Protein AF-A0A3N5P400-F1 (afdb_monomer)

Nearest PDB structures (foldseek):
  4ihe-assembly1_A  TM=7.966E-01  e=4.569E-21  Streptantibioticus cattleyicolor
  3tm1-assembly1_A  TM=7.866E-01  e=1.131E-20  Streptantibioticus cattleyicolor
  3s3u-assembly1_A  TM=7.980E-01  e=1.529E-20  Streptantibioticus cattleyicolor
  4ihd-assembly1_A  TM=7.906E-01  e=1.131E-20  Streptantibioticus cattleyicolor
  4ihe-assembly2_B  TM=7.891E-01  e=4.818E-20  Streptantibioticus cattleyicolor

Mean predicted aligned error: 4.26 Å

Radius of gyration: 18.67 Å; Cα contacts (8 Å, |Δi|>4): 682; chains: 1; bounding box: 43×40×59 Å

Secondary structure (DSSP, 8-state):
-----GGGSTT-EEEEEE-SSSS-EEEEEEEEEEEE------SSS--EES-GGGSTTSS--EEEEEEEESSGGGGGGHHHHHHHHHHHTT-SEE-SS-EE----EEE---TTSSS-TT----HHHHHHHHHT-BSSPPP-BSSGGGTT-EE--SS-TT-PEE-EEEEEEEEEEETTEEEEEEEEEEEE-SS-EE-TTT--EEE-PBPTTSSSB--HHHHHHHS------TT--EEEEEEEESS-----

Solvent-accessible surface area (backbone atoms only — not comparable to full-atom values): 12922 Å² total; per-residue (Å²): 131,81,66,59,26,38,33,75,22,82,70,31,22,48,13,54,27,58,48,88,87,32,42,26,7,26,30,26,39,35,23,77,90,50,37,69,44,58,80,86,88,83,66,96,55,76,42,70,41,69,59,72,50,28,40,63,91,37,88,58,57,54,35,38,38,41,37,39,18,11,35,26,74,62,15,57,39,20,40,58,15,36,32,51,50,31,43,78,69,73,32,48,49,80,54,99,86,49,58,48,47,51,52,30,36,41,38,29,52,20,53,85,37,68,64,64,67,86,68,56,32,36,28,68,41,24,26,49,4,49,72,58,38,41,65,58,80,74,89,62,34,67,42,9,28,3,27,24,20,31,16,2,56,61,50,52,73,54,49,58,30,83,38,15,22,46,57,34,45,50,76,43,87,48,86,98,48,69,44,30,44,13,28,39,36,29,36,20,33,48,53,56,44,62,40,85,90,76,68,42,78,77,47,27,12,22,20,68,85,56,84,50,70,55,44,45,75,55,41,66,76,76,44,86,73,64,88,64,74,83,66,55,51,32,70,50,69,53,77,48,55,71,65,91,67,68,50,106

Foldseek 3Di:
DQAAFQLVFDQWWKFWFADPQFLWAKMKIFNQVWDFDADDDDAPFWQKDLRVCLPLVHDDGTAGMEMETELGNQQVQLQLLLQVLCQVVQGAPDDPPGHGHRYIYTYAYLLVGDPPSVDTHHSVRSNNRNVRIDHTRDDKARTHRQRSAWAAQFDAQPHTHRFMKDKHKDWDDDPVDIKMKIKIKRFNAHAFDADPVPRDGPGYHAHNVRPGHPHSVVCVVPHDGPDDDGNNGDMDMDMDIPDDDGSD

pLDDT: mean 93.6, std 9.25, range [37.44, 98.94]

Structure (mmCIF, N/CA/C/O backbone):
data_AF-A0A3N5P400-F1
#
_entry.id   AF-A0A3N5P400-F1
#
loop_
_atom_site.group_PDB
_atom_site.id
_atom_site.type_symbol
_atom_site.label_atom_id
_atom_site.label_alt_id
_atom_site.label_comp_id
_atom_site.label_asym_id
_atom_site.label_entity_id
_atom_site.label_seq_id
_atom_site.pdbx_PDB_ins_code
_atom_site.Cartn_x
_atom_site.Cartn_y
_atom_site.Cartn_z
_atom_site.occupancy
_atom_site.B_iso_or_equiv
_atom_site.auth_seq_id
_atom_site.auth_comp_id
_atom_site.auth_asym_id
_atom_site.auth_atom_id
_atom_site.pdbx_PDB_model_num
ATOM 1 N N . MET A 1 1 ? 8.464 21.376 1.400 1.00 37.44 1 MET A N 1
ATOM 2 C CA . MET A 1 1 ? 7.020 21.311 1.102 1.00 37.44 1 MET A CA 1
ATOM 3 C C . MET A 1 1 ? 6.536 19.960 1.583 1.00 37.44 1 MET A C 1
ATOM 5 O O . MET A 1 1 ? 7.006 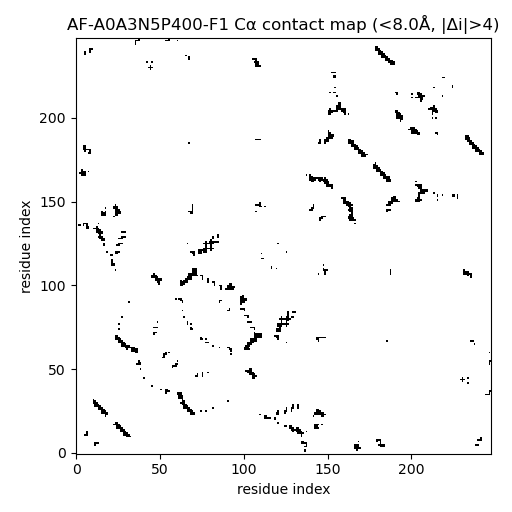18.960 1.064 1.00 37.44 1 MET A O 1
ATOM 9 N N . THR A 1 2 ? 5.716 19.910 2.627 1.00 49.38 2 THR A N 1
ATOM 10 C CA . THR A 1 2 ? 5.066 18.663 3.044 1.00 49.38 2 THR A CA 1
ATOM 11 C C . THR A 1 2 ? 3.950 18.391 2.039 1.00 49.38 2 THR A C 1
ATOM 13 O O . THR A 1 2 ? 2.971 19.134 2.009 1.00 49.38 2 THR A O 1
ATOM 16 N N . GLY A 1 3 ? 4.166 17.437 1.132 1.00 79.44 3 GLY A N 1
ATOM 17 C CA . GLY A 1 3 ? 3.198 17.085 0.093 1.00 79.44 3 GLY A CA 1
ATOM 18 C C . GLY A 1 3 ? 1.911 16.515 0.691 1.00 79.44 3 GLY A C 1
ATOM 19 O O . GLY A 1 3 ? 1.949 15.878 1.746 1.00 79.44 3 GLY A O 1
ATOM 20 N N . ALA A 1 4 ? 0.784 16.765 0.020 1.00 92.81 4 ALA A N 1
ATOM 21 C CA . ALA A 1 4 ? -0.499 16.131 0.319 1.00 92.81 4 ALA A CA 1
ATOM 22 C C . ALA A 1 4 ? -0.327 14.604 0.333 1.00 92.81 4 ALA A C 1
ATOM 24 O O . ALA A 1 4 ? 0.304 14.066 -0.572 1.00 92.81 4 ALA A O 1
ATOM 25 N N . ASN A 1 5 ? -0.837 13.910 1.350 1.00 97.69 5 ASN A N 1
ATOM 26 C CA . ASN A 1 5 ? -0.610 12.475 1.550 1.00 97.69 5 ASN A CA 1
ATOM 27 C C . ASN A 1 5 ? -1.745 11.814 2.350 1.00 97.69 5 ASN A C 1
ATOM 29 O O . ASN A 1 5 ? -2.601 12.482 2.924 1.00 97.69 5 ASN A O 1
ATOM 33 N N . ILE A 1 6 ? -1.747 10.481 2.424 1.00 98.62 6 ILE A N 1
ATOM 34 C CA . ILE A 1 6 ? -2.839 9.727 3.056 1.00 98.62 6 ILE A CA 1
ATOM 35 C C . ILE A 1 6 ? -3.083 10.077 4.537 1.00 98.62 6 ILE A C 1
ATOM 37 O O . ILE A 1 6 ? -4.219 9.966 4.995 1.00 98.62 6 ILE A O 1
ATOM 41 N N . THR A 1 7 ? -2.068 10.539 5.278 1.00 98.62 7 THR A N 1
ATOM 42 C CA . THR A 1 7 ? -2.224 10.903 6.701 1.00 98.62 7 THR A CA 1
ATOM 43 C C . THR A 1 7 ? -2.922 12.248 6.914 1.00 98.62 7 THR A C 1
ATOM 45 O O . THR A 1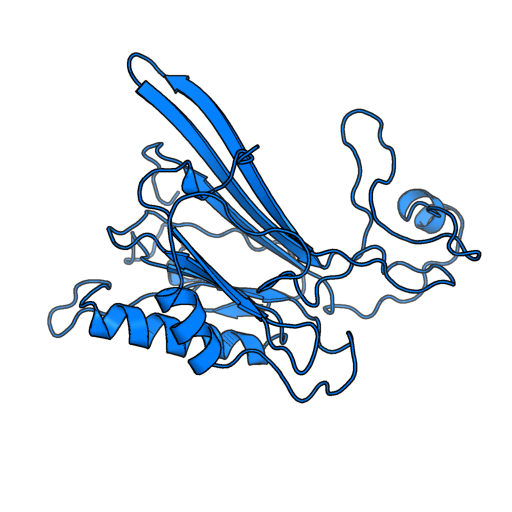 7 ? -3.267 12.581 8.046 1.00 98.62 7 THR A O 1
ATOM 48 N N . ASP A 1 8 ? -3.211 12.996 5.841 1.00 97.94 8 ASP A N 1
ATOM 49 C CA . ASP A 1 8 ? -4.109 14.156 5.906 1.00 97.94 8 ASP A CA 1
ATOM 50 C C . ASP A 1 8 ? -5.534 13.734 6.319 1.00 97.94 8 ASP A C 1
ATOM 52 O O . ASP A 1 8 ? -6.314 14.542 6.830 1.00 97.94 8 ASP A O 1
ATOM 56 N N . VAL A 1 9 ? -5.884 12.455 6.131 1.00 98.31 9 VAL A N 1
ATOM 57 C CA . VAL A 1 9 ? -7.075 11.850 6.731 1.00 98.31 9 VAL A CA 1
ATOM 58 C C . VAL A 1 9 ? -6.805 11.615 8.218 1.00 98.31 9 VAL A C 1
ATOM 60 O O . VAL A 1 9 ? -6.062 10.712 8.602 1.00 98.31 9 VAL A O 1
ATOM 63 N N . ALA A 1 10 ? -7.431 12.432 9.066 1.00 96.75 10 ALA A N 1
ATOM 64 C CA . ALA A 1 10 ? -7.260 12.363 10.514 1.00 96.75 10 ALA A CA 1
ATOM 65 C C . ALA A 1 10 ? -7.496 10.944 11.066 1.00 96.75 10 ALA A C 1
ATOM 67 O O . ALA A 1 10 ? -8.499 10.303 10.755 1.00 96.75 10 ALA A O 1
ATOM 68 N N . GLY A 1 11 ? -6.578 10.482 11.917 1.00 97.12 11 GLY A N 1
ATOM 69 C CA . GLY A 1 11 ? -6.606 9.139 12.505 1.00 97.12 11 GLY A CA 1
ATOM 70 C C . GLY A 1 11 ? -5.852 8.075 11.702 1.00 97.12 11 GLY A C 1
ATOM 71 O O . GLY A 1 11 ? -5.669 6.977 12.222 1.00 97.12 11 GLY A O 1
ATOM 72 N N . ILE A 1 12 ? -5.375 8.397 10.492 1.00 98.69 12 ILE A N 1
ATOM 73 C CA . ILE A 1 12 ? -4.491 7.525 9.714 1.00 98.69 12 ILE A CA 1
ATOM 74 C C . ILE A 1 12 ? -3.026 7.827 10.032 1.00 98.69 12 ILE A C 1
ATOM 76 O O . ILE A 1 12 ? -2.578 8.972 9.949 1.00 98.69 12 ILE A O 1
ATOM 80 N N . THR A 1 13 ? -2.258 6.785 10.339 1.00 98.88 13 THR A N 1
ATOM 81 C CA . THR A 1 13 ? -0.796 6.857 10.455 1.00 98.88 13 THR A CA 1
ATOM 82 C C . THR A 1 13 ? -0.134 5.838 9.538 1.00 98.88 13 THR A C 1
ATOM 84 O O . THR A 1 13 ? -0.719 4.807 9.205 1.00 98.88 13 THR A O 1
ATOM 87 N N . VAL A 1 14 ? 1.086 6.135 9.089 1.00 98.94 14 VAL A N 1
ATOM 88 C CA . VAL A 1 14 ? 1.836 5.271 8.168 1.00 98.94 14 VAL A CA 1
ATOM 89 C C . VAL A 1 14 ? 3.234 5.032 8.708 1.00 98.94 14 VAL A C 1
ATOM 91 O O . VAL A 1 14 ? 3.893 5.963 9.175 1.00 98.94 14 VAL A O 1
ATOM 94 N N . GLY A 1 15 ? 3.687 3.783 8.638 1.00 98.88 15 GLY A N 1
ATOM 95 C CA . GLY A 1 15 ? 5.052 3.389 8.962 1.00 98.88 15 GLY A CA 1
ATOM 96 C C . GLY A 1 15 ? 5.621 2.411 7.941 1.00 98.88 15 GLY A C 1
ATOM 97 O O . GLY A 1 15 ? 4.889 1.665 7.284 1.00 98.88 15 GLY A O 1
ATOM 98 N N . HIS A 1 16 ? 6.943 2.424 7.797 1.00 98.81 16 HIS A N 1
ATOM 99 C CA . HIS A 1 16 ? 7.673 1.590 6.848 1.00 98.81 16 HIS A CA 1
ATOM 100 C C . HIS A 1 16 ? 8.729 0.766 7.575 1.00 98.81 16 HIS A C 1
ATOM 102 O O . HIS A 1 16 ? 9.354 1.238 8.521 1.00 98.81 16 HIS A O 1
ATOM 108 N N . GLN A 1 17 ? 8.977 -0.437 7.070 1.00 98.75 17 GLN A N 1
ATOM 109 C CA . GLN A 1 17 ? 10.218 -1.159 7.309 1.00 98.75 17 GLN A CA 1
ATOM 110 C C . GLN A 1 17 ? 10.809 -1.535 5.953 1.00 98.75 17 GLN A C 1
ATOM 112 O O . GLN A 1 17 ? 10.252 -2.373 5.244 1.00 98.75 17 GLN A O 1
ATOM 117 N N . THR A 1 18 ? 11.940 -0.925 5.611 1.00 98.62 18 THR A N 1
ATOM 118 C CA . THR A 1 18 ? 12.750 -1.266 4.433 1.00 98.62 18 THR A CA 1
ATOM 119 C C . THR A 1 18 ? 13.906 -2.154 4.881 1.00 98.62 18 THR A C 1
ATOM 121 O O . THR A 1 18 ? 14.553 -1.846 5.883 1.00 98.62 18 THR A O 1
ATOM 124 N N . LEU A 1 19 ? 14.165 -3.253 4.174 1.00 97.69 19 LEU A N 1
ATOM 125 C CA . LEU A 1 19 ? 15.338 -4.087 4.440 1.00 97.69 19 LEU A CA 1
ATOM 126 C C . LEU A 1 19 ? 16.565 -3.487 3.746 1.00 97.69 19 LEU A C 1
ATOM 128 O O . LEU A 1 19 ? 16.479 -3.019 2.614 1.00 97.69 19 LEU A O 1
ATOM 132 N N . ALA A 1 20 ? 17.699 -3.459 4.443 1.00 94.00 20 ALA A N 1
ATOM 133 C CA . ALA A 1 20 ? 18.935 -2.876 3.919 1.00 94.00 20 ALA A CA 1
ATOM 134 C C . ALA A 1 20 ? 19.709 -3.881 3.052 1.00 94.00 20 ALA A C 1
ATOM 136 O O . ALA A 1 20 ? 20.503 -3.501 2.197 1.00 94.00 20 ALA A O 1
ATOM 137 N N . GLU A 1 21 ? 19.466 -5.168 3.283 1.00 93.94 21 GLU A N 1
ATOM 138 C CA . GLU A 1 21 ? 20.149 -6.293 2.661 1.00 93.94 21 GLU A CA 1
ATOM 139 C C . GLU A 1 21 ? 19.702 -6.518 1.215 1.00 93.94 21 GLU A C 1
ATOM 141 O O . GLU A 1 21 ? 20.479 -7.031 0.411 1.00 93.94 21 GLU A O 1
ATOM 146 N N . ARG A 1 22 ? 18.467 -6.124 0.874 1.00 94.38 22 ARG A N 1
ATOM 147 C CA . ARG A 1 22 ? 17.983 -6.070 -0.507 1.00 94.38 22 ARG A CA 1
ATOM 148 C C . ARG A 1 22 ? 16.812 -5.093 -0.670 1.00 94.38 22 ARG A C 1
ATOM 150 O O . ARG A 1 22 ? 16.120 -4.828 0.311 1.00 94.38 22 ARG A O 1
ATOM 157 N N . PRO A 1 23 ? 16.504 -4.634 -1.899 1.00 96.00 23 PRO A N 1
ATOM 158 C CA . PRO A 1 23 ? 15.363 -3.760 -2.169 1.00 96.00 23 PRO A CA 1
ATOM 159 C C . PRO A 1 23 ? 14.020 -4.479 -1.958 1.00 96.00 23 PRO A C 1
ATOM 161 O O . PRO A 1 23 ? 13.422 -5.014 -2.884 1.00 96.00 23 PRO A O 1
ATOM 164 N N . THR A 1 24 ? 13.541 -4.512 -0.717 1.00 98.50 24 THR A N 1
ATOM 165 C CA . THR A 1 24 ? 12.225 -5.025 -0.321 1.00 98.50 24 THR A CA 1
ATOM 166 C C . THR A 1 24 ? 11.816 -4.411 1.023 1.00 98.50 24 THR A C 1
ATOM 168 O O . THR A 1 24 ? 12.628 -3.789 1.714 1.00 98.50 24 THR A O 1
ATOM 171 N N . GLY A 1 25 ? 10.556 -4.561 1.413 1.00 98.69 25 GLY A N 1
ATOM 172 C CA . GLY A 1 25 ? 10.058 -3.995 2.659 1.00 98.69 25 GLY A CA 1
ATOM 173 C C . GLY A 1 25 ? 8.548 -4.097 2.798 1.00 98.69 25 GLY A C 1
ATOM 174 O O . GLY A 1 25 ? 7.858 -4.641 1.937 1.00 98.69 25 GLY A O 1
ATOM 175 N N . CYS A 1 26 ? 8.030 -3.545 3.889 1.00 98.94 26 CYS A N 1
ATOM 176 C CA . CYS A 1 26 ? 6.600 -3.457 4.143 1.00 98.94 26 CYS A CA 1
ATOM 177 C C . CYS A 1 26 ? 6.199 -2.059 4.613 1.00 98.94 26 CYS A C 1
ATOM 179 O O . CYS A 1 26 ? 6.997 -1.310 5.179 1.00 98.94 26 CYS A O 1
ATOM 181 N N . THR A 1 27 ? 4.949 -1.714 4.342 1.00 98.94 27 THR A N 1
ATOM 182 C CA . THR A 1 27 ? 4.296 -0.473 4.741 1.00 98.94 27 THR A CA 1
ATOM 183 C C . THR A 1 27 ? 3.044 -0.835 5.520 1.00 98.94 27 THR A C 1
ATOM 185 O O . THR A 1 27 ? 2.226 -1.614 5.035 1.00 98.94 27 THR A O 1
ATOM 188 N N . VAL A 1 28 ? 2.884 -0.265 6.710 1.00 98.94 28 VAL A N 1
ATOM 189 C CA . VAL A 1 28 ? 1.713 -0.456 7.568 1.00 98.94 28 VAL A CA 1
ATOM 190 C C . VAL A 1 28 ? 0.963 0.863 7.663 1.00 98.94 28 VAL A C 1
ATOM 192 O O . VAL A 1 28 ? 1.558 1.902 7.944 1.00 98.94 28 VAL A O 1
ATOM 195 N N . ILE A 1 29 ? -0.340 0.804 7.413 1.00 98.88 29 ILE A N 1
ATOM 196 C CA . ILE A 1 29 ? -1.283 1.906 7.543 1.00 98.88 29 ILE A CA 1
ATOM 197 C C . ILE A 1 29 ? -2.165 1.577 8.744 1.00 98.88 29 ILE A C 1
ATOM 199 O O . ILE A 1 29 ? -2.866 0.566 8.714 1.00 98.88 29 ILE A O 1
ATOM 203 N N . LEU A 1 30 ? -2.124 2.390 9.799 1.00 98.88 30 LEU A N 1
ATOM 204 C CA . LEU A 1 30 ? -2.928 2.184 11.004 1.00 98.88 30 LEU A CA 1
ATOM 205 C C . LEU A 1 30 ? -4.113 3.146 11.052 1.00 98.88 30 LEU A C 1
ATOM 207 O O . LEU A 1 30 ? -3.999 4.319 10.703 1.00 98.88 30 LEU A O 1
ATOM 211 N N . ALA A 1 31 ? -5.222 2.628 11.566 1.00 98.06 31 ALA A N 1
ATOM 212 C CA . ALA A 1 31 ? -6.389 3.367 12.017 1.00 98.06 31 ALA A CA 1
ATOM 213 C C . ALA A 1 31 ? -6.742 2.838 13.414 1.00 98.06 31 ALA A C 1
ATOM 215 O O . ALA A 1 31 ? -7.636 2.010 13.569 1.00 98.06 31 ALA A O 1
ATOM 216 N N . GLU A 1 32 ? -5.991 3.250 14.440 1.00 96.00 32 GLU A N 1
ATOM 217 C CA . GLU A 1 32 ? -6.074 2.659 15.789 1.00 96.00 32 GLU A CA 1
ATOM 218 C C . GLU A 1 32 ? -7.475 2.752 16.416 1.00 96.00 32 GLU A C 1
ATOM 220 O O . GLU A 1 32 ? -7.868 1.873 17.180 1.00 96.00 32 GLU A O 1
ATOM 225 N N . ALA A 1 33 ? -8.247 3.782 16.053 1.00 95.94 33 ALA A N 1
ATOM 226 C CA . ALA A 1 33 ? -9.636 3.962 16.477 1.00 95.94 33 ALA A CA 1
ATOM 227 C C . ALA A 1 33 ? -10.653 3.095 15.700 1.00 95.94 33 ALA A C 1
ATOM 229 O O . ALA A 1 33 ? -11.846 3.161 15.988 1.00 95.94 33 ALA A O 1
ATOM 230 N N . GLY A 1 34 ? -10.191 2.303 14.729 1.00 96.69 34 GLY A N 1
ATOM 231 C CA . GLY A 1 34 ? -11.014 1.527 13.808 1.00 96.69 34 GLY A CA 1
ATOM 232 C C . GLY A 1 34 ? -11.474 2.344 12.598 1.00 96.69 34 GLY A C 1
ATOM 233 O O . GLY A 1 34 ? -11.858 3.509 12.709 1.00 96.69 34 GLY A O 1
ATOM 234 N N . ALA A 1 35 ? -11.448 1.723 11.420 1.00 97.56 35 ALA A N 1
ATOM 235 C CA . ALA A 1 35 ? -11.995 2.283 10.188 1.00 97.56 35 ALA A CA 1
ATOM 236 C C . ALA A 1 35 ? -12.847 1.243 9.462 1.00 97.56 35 ALA A C 1
ATOM 238 O O . ALA A 1 35 ? -12.472 0.070 9.391 1.00 97.56 35 ALA A O 1
ATOM 239 N N . VAL A 1 36 ? -13.984 1.677 8.907 1.00 98.06 36 VAL A N 1
ATOM 240 C CA . VAL A 1 36 ? -14.773 0.840 7.993 1.00 98.06 36 VAL A CA 1
ATOM 241 C C . VAL A 1 36 ? -13.915 0.521 6.775 1.00 98.06 36 VAL A C 1
ATOM 243 O O . VAL A 1 36 ? -13.297 1.422 6.209 1.00 98.06 36 VAL A O 1
ATOM 246 N N . ALA A 1 37 ? -13.857 -0.753 6.391 1.00 97.12 37 ALA A N 1
ATOM 247 C CA . ALA A 1 37 ? -12.992 -1.206 5.311 1.00 97.12 37 ALA A CA 1
ATOM 248 C C . ALA A 1 37 ? -13.704 -2.184 4.376 1.00 97.12 37 ALA A C 1
ATOM 250 O O . ALA A 1 37 ? -14.395 -3.100 4.823 1.00 97.12 37 ALA A O 1
ATOM 251 N N . GLY A 1 38 ? -13.464 -1.990 3.082 1.00 96.81 38 GLY A N 1
ATOM 252 C CA . GLY A 1 38 ? -13.780 -2.915 1.998 1.00 96.81 38 GLY A CA 1
ATOM 253 C C . GLY A 1 38 ? -12.518 -3.220 1.187 1.00 96.81 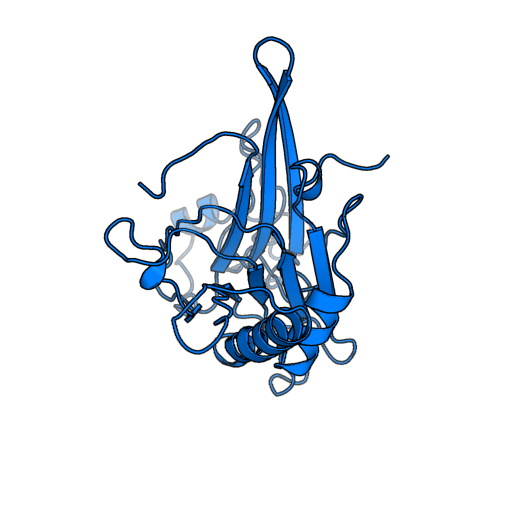38 GLY A C 1
ATOM 254 O O . GLY A 1 38 ? -11.458 -2.635 1.427 1.00 96.81 38 GLY A O 1
ATOM 255 N N . VAL A 1 39 ? -12.619 -4.132 0.223 1.00 97.75 39 VAL A N 1
ATOM 256 C CA . VAL A 1 39 ? -11.508 -4.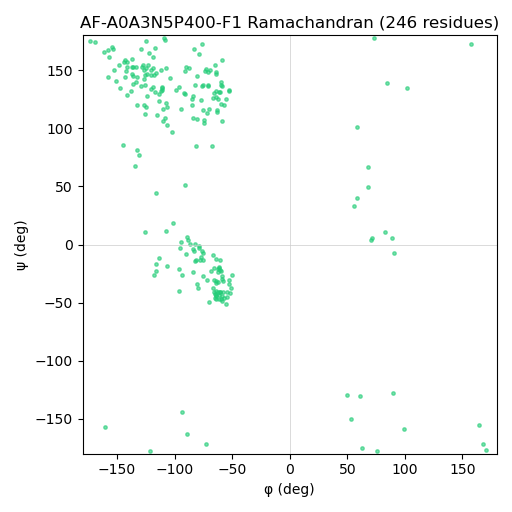481 -0.672 1.00 97.75 39 VAL A CA 1
ATOM 257 C C . VAL A 1 39 ? -12.010 -4.766 -2.079 1.00 97.75 39 VAL A C 1
ATOM 259 O O . VAL A 1 39 ? -13.075 -5.351 -2.256 1.00 97.75 39 VAL A O 1
ATOM 262 N N . ASP A 1 40 ? -11.216 -4.384 -3.077 1.00 97.44 40 ASP A N 1
ATOM 263 C CA . ASP A 1 40 ? -11.430 -4.776 -4.464 1.00 97.44 40 ASP A CA 1
ATOM 264 C C . ASP A 1 40 ? -10.158 -5.409 -5.044 1.00 97.44 40 ASP A C 1
ATOM 266 O O . ASP A 1 40 ? -9.097 -4.783 -5.091 1.00 97.44 40 ASP A O 1
ATOM 270 N N . VAL A 1 41 ? -10.260 -6.667 -5.477 1.00 97.19 41 VAL A N 1
ATOM 271 C CA . VAL A 1 41 ? -9.142 -7.451 -6.016 1.00 97.19 41 VAL A CA 1
ATOM 272 C C . VAL A 1 41 ? -9.413 -7.759 -7.484 1.00 97.19 41 VAL A C 1
ATOM 274 O O . VAL A 1 41 ? -10.312 -8.526 -7.817 1.00 97.19 41 VAL A O 1
ATOM 277 N N . ARG A 1 42 ? -8.615 -7.159 -8.375 1.00 94.81 42 ARG A N 1
ATOM 278 C CA . ARG A 1 42 ? -8.809 -7.256 -9.837 1.00 94.81 42 ARG A CA 1
ATOM 279 C C . ARG A 1 42 ? -7.684 -7.958 -10.588 1.00 94.81 42 ARG A C 1
ATOM 281 O O . ARG A 1 42 ? -7.870 -8.353 -11.735 1.00 94.81 42 ARG A O 1
ATOM 288 N N . GLY A 1 43 ? -6.513 -8.100 -9.968 1.00 87.00 43 GLY A N 1
ATOM 289 C CA . GLY A 1 43 ? -5.385 -8.811 -10.567 1.00 87.00 43 GLY A CA 1
ATOM 290 C C . GLY A 1 43 ? -5.633 -10.320 -10.636 1.00 87.00 43 GLY A C 1
ATOM 291 O O . GLY A 1 43 ? -6.269 -10.883 -9.753 1.00 87.00 43 GLY A O 1
ATOM 292 N N . ALA A 1 44 ? -5.086 -10.984 -11.658 1.00 85.06 44 ALA A N 1
ATOM 293 C CA . ALA A 1 44 ? -5.273 -12.424 -11.877 1.00 85.06 44 ALA A CA 1
ATOM 294 C C . ALA A 1 44 ? -4.457 -13.330 -10.929 1.00 85.06 44 ALA A C 1
ATOM 296 O O . ALA A 1 44 ? -4.701 -14.530 -10.872 1.00 85.06 44 ALA A O 1
ATOM 297 N N . ALA A 1 45 ? -3.481 -12.775 -10.206 1.00 86.88 45 ALA A N 1
ATOM 298 C CA . ALA A 1 45 ? -2.636 -13.501 -9.256 1.00 86.88 45 ALA A CA 1
ATOM 299 C C . ALA A 1 45 ? -2.507 -12.710 -7.943 1.00 86.88 45 ALA A C 1
ATOM 301 O O . ALA A 1 45 ? -1.445 -12.151 -7.654 1.00 86.88 45 ALA A O 1
ATOM 302 N N . PRO A 1 46 ? -3.602 -12.565 -7.180 1.00 92.06 46 PRO A N 1
ATOM 303 C CA . PRO A 1 46 ? -3.555 -11.839 -5.925 1.00 92.06 46 PRO A CA 1
ATOM 304 C C . PRO A 1 46 ? -2.788 -12.638 -4.870 1.00 92.06 46 PRO A C 1
ATOM 306 O O . PRO A 1 46 ? -2.987 -13.840 -4.714 1.00 92.06 46 PRO A O 1
ATOM 309 N N . GLY A 1 47 ? -1.935 -11.951 -4.115 1.00 95.81 47 GLY A N 1
ATOM 310 C CA . GLY A 1 47 ? -1.462 -12.428 -2.822 1.00 95.81 47 GLY A CA 1
ATOM 311 C C . GLY A 1 47 ? -2.069 -11.542 -1.749 1.00 95.81 47 GLY A C 1
ATOM 312 O O . GLY A 1 47 ? -1.693 -10.375 -1.626 1.00 95.81 47 GLY A O 1
ATOM 313 N N . THR A 1 48 ? -3.041 -12.075 -1.022 1.00 97.75 48 THR A N 1
ATOM 314 C CA . THR A 1 48 ? -3.804 -11.344 -0.011 1.00 97.75 48 THR A CA 1
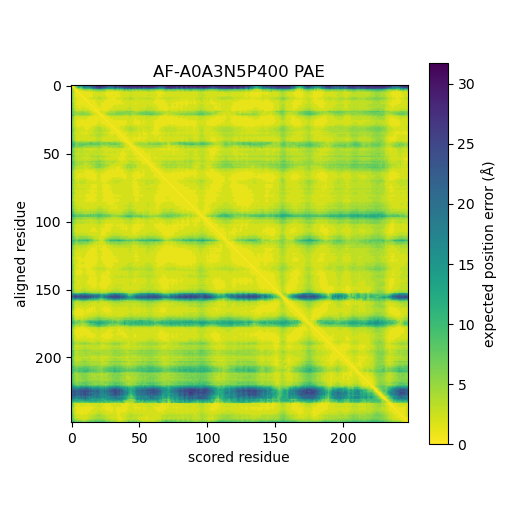ATOM 315 C C . THR A 1 48 ? -3.997 -12.194 1.236 1.00 97.75 48 THR A C 1
ATOM 317 O O . THR A 1 48 ? -3.878 -13.418 1.204 1.00 97.75 48 THR A O 1
ATOM 320 N N . ILE A 1 49 ? -4.294 -11.534 2.351 1.00 97.75 49 ILE A N 1
ATOM 321 C CA . ILE A 1 49 ? -4.703 -12.179 3.599 1.00 97.75 49 ILE A CA 1
ATOM 322 C C . ILE A 1 49 ? -5.886 -11.411 4.187 1.00 97.75 49 ILE A C 1
ATOM 324 O O . ILE A 1 49 ? -5.951 -10.190 4.055 1.00 97.75 49 ILE A O 1
ATOM 328 N N . GLU A 1 50 ? -6.815 -12.128 4.826 1.00 95.88 50 GLU A N 1
ATOM 329 C CA . GLU A 1 50 ? -7.969 -11.548 5.531 1.00 95.88 50 GLU A CA 1
ATOM 330 C C . GLU A 1 50 ? -8.861 -10.630 4.661 1.00 95.88 50 GLU A C 1
ATOM 332 O O . GLU A 1 50 ? -9.455 -9.675 5.154 1.00 95.88 50 GLU A O 1
ATOM 337 N N . THR A 1 51 ? -8.992 -10.917 3.361 1.00 97.19 51 THR A N 1
ATOM 338 C CA . THR A 1 51 ? -9.867 -10.149 2.456 1.00 97.19 51 THR A CA 1
ATOM 339 C C . THR A 1 51 ? -11.333 -10.549 2.547 1.00 97.19 51 THR A C 1
ATOM 341 O O . THR A 1 51 ? -12.198 -9.691 2.432 1.00 97.19 51 THR A O 1
ATOM 344 N N . ASP A 1 52 ? -11.638 -11.821 2.798 1.00 96.81 52 ASP A N 1
ATOM 345 C CA . ASP A 1 52 ? -13.009 -12.346 2.812 1.00 96.81 52 ASP A CA 1
ATOM 346 C C . ASP A 1 52 ? -13.868 -11.659 3.872 1.00 96.81 52 ASP A C 1
ATOM 348 O O . ASP A 1 52 ? -15.005 -11.271 3.619 1.00 96.81 52 ASP A O 1
ATOM 352 N N . LEU A 1 53 ? -13.308 -11.409 5.058 1.00 95.31 53 LEU A N 1
ATOM 353 C CA . LEU A 1 53 ? -14.016 -10.691 6.117 1.00 95.31 53 LEU A CA 1
ATOM 354 C C . LEU A 1 53 ? -14.344 -9.244 5.751 1.00 95.31 53 LEU A C 1
ATOM 356 O O . LEU A 1 53 ? -15.127 -8.646 6.478 1.00 95.31 53 LEU A O 1
ATOM 360 N N . LEU A 1 54 ? -13.770 -8.682 4.678 1.00 96.44 54 LEU A N 1
ATOM 361 C CA . LEU A 1 54 ? -14.074 -7.345 4.158 1.00 96.44 54 LEU A CA 1
ATOM 362 C C . LEU A 1 54 ? -15.258 -7.347 3.179 1.00 96.44 54 LEU A C 1
ATOM 364 O O . LEU A 1 54 ? -15.655 -6.280 2.721 1.00 96.44 54 LEU A O 1
ATOM 368 N N . ASP A 1 55 ? -15.877 -8.500 2.919 1.00 96.69 55 ASP A N 1
ATOM 369 C CA . ASP A 1 55 ? -17.165 -8.561 2.230 1.00 96.69 55 ASP A CA 1
ATOM 370 C C . ASP A 1 55 ? -18.264 -7.882 3.080 1.00 96.69 55 ASP A C 1
ATOM 372 O O . ASP A 1 55 ? -18.361 -8.170 4.284 1.00 96.69 55 ASP A O 1
ATOM 376 N N . PRO A 1 56 ? -19.096 -6.986 2.512 1.00 95.56 56 PRO A N 1
ATOM 377 C CA . PRO A 1 56 ? -20.185 -6.316 3.222 1.00 95.56 56 PRO A CA 1
ATOM 378 C C . PRO A 1 56 ? -21.128 -7.230 4.015 1.00 95.56 56 PRO A C 1
ATOM 380 O O . PRO A 1 56 ? -21.687 -6.771 5.011 1.00 95.56 56 PRO A O 1
ATOM 383 N N . VAL A 1 57 ? -21.286 -8.506 3.635 1.00 96.44 57 VAL A N 1
ATOM 384 C CA . VAL A 1 57 ? -22.162 -9.450 4.358 1.00 96.44 57 VAL A CA 1
ATOM 385 C C . VAL A 1 57 ? -21.546 -9.999 5.648 1.00 96.44 57 VAL A C 1
ATOM 387 O O . VAL A 1 57 ? -22.248 -10.593 6.467 1.00 96.44 57 VAL A O 1
ATOM 390 N N . ASN A 1 58 ? -20.239 -9.809 5.850 1.00 95.88 58 ASN A N 1
ATOM 391 C CA . ASN A 1 58 ? -19.500 -10.400 6.961 1.00 95.88 58 ASN A CA 1
ATOM 392 C C . ASN A 1 58 ? -19.466 -9.517 8.218 1.00 95.88 58 ASN A C 1
ATOM 394 O O . ASN A 1 58 ? -19.515 -8.288 8.167 1.00 95.88 58 ASN A O 1
ATOM 398 N N . LEU A 1 59 ? -19.329 -10.180 9.374 1.00 93.00 59 LEU A N 1
ATOM 399 C CA . LEU A 1 59 ? -19.478 -9.595 10.714 1.00 93.00 59 LEU A CA 1
ATOM 400 C C . LEU A 1 59 ? -18.527 -8.425 11.003 1.00 93.00 59 LEU A C 1
ATOM 402 O O . LEU A 1 59 ? -18.927 -7.448 11.635 1.00 93.00 59 LEU A O 1
ATOM 406 N N . VAL A 1 60 ? -17.263 -8.528 10.586 1.00 92.81 60 VAL A N 1
ATOM 407 C CA . VAL A 1 60 ? -16.246 -7.515 10.892 1.00 92.81 60 VAL A CA 1
ATOM 408 C C . VAL A 1 60 ? -16.532 -6.255 10.079 1.00 92.81 60 VAL A C 1
ATOM 410 O O . VAL A 1 60 ? -16.425 -6.263 8.857 1.00 92.81 60 VAL A O 1
ATOM 413 N N . GLN A 1 61 ? -16.901 -5.169 10.756 1.00 92.69 61 GLN A N 1
ATOM 414 C CA . GLN A 1 61 ? -17.208 -3.888 10.106 1.00 92.69 61 GLN A CA 1
ATOM 415 C C . GLN A 1 61 ? -16.007 -2.950 10.033 1.00 92.69 61 GLN A C 1
ATOM 417 O O . GLN A 1 61 ? -15.960 -2.097 9.153 1.00 92.69 61 GLN A O 1
ATOM 422 N N . GLN A 1 62 ? -15.054 -3.090 10.956 1.00 95.19 62 GLN A N 1
ATOM 423 C CA . GLN A 1 62 ? -13.900 -2.207 11.063 1.00 95.19 62 GLN A CA 1
ATOM 424 C C . GLN A 1 62 ? -12.609 -3.002 11.209 1.00 95.19 62 GLN A C 1
ATOM 426 O O . GLN A 1 62 ? -12.572 -4.028 11.894 1.00 95.19 62 GLN A O 1
ATOM 431 N N . VAL A 1 63 ? -11.545 -2.485 10.605 1.00 97.25 63 VAL A N 1
ATOM 432 C CA . VAL A 1 63 ? -10.172 -2.958 10.801 1.00 97.25 63 VAL A CA 1
ATOM 433 C C . VAL A 1 63 ? -9.323 -1.833 11.377 1.00 97.25 63 VAL A C 1
ATOM 435 O O . VAL A 1 63 ? -9.694 -0.662 11.311 1.00 97.25 63 VAL A O 1
ATOM 438 N N . HIS A 1 64 ? -8.187 -2.199 11.962 1.00 98.25 64 HIS A N 1
ATOM 439 C CA . HIS A 1 64 ? -7.319 -1.252 12.672 1.00 98.25 64 HIS A CA 1
ATOM 440 C C . HIS A 1 64 ? -5.975 -1.052 11.973 1.00 98.25 64 HIS A C 1
ATOM 442 O O . HIS A 1 64 ? -5.221 -0.141 12.312 1.00 98.25 64 HIS A O 1
ATOM 448 N N . ALA A 1 65 ? -5.669 -1.907 10.998 1.00 98.62 65 ALA A N 1
ATOM 449 C CA . ALA A 1 65 ? -4.488 -1.800 10.173 1.00 98.62 65 ALA A CA 1
ATOM 450 C C . ALA A 1 65 ? -4.723 -2.437 8.804 1.00 98.62 65 ALA A C 1
ATOM 452 O O . ALA A 1 65 ? -5.459 -3.415 8.687 1.00 98.62 65 ALA A O 1
ATOM 453 N N . VAL A 1 66 ? -4.029 -1.912 7.801 1.00 98.81 66 VAL A N 1
ATOM 454 C CA . VAL A 1 66 ? -3.803 -2.557 6.507 1.00 98.81 66 VAL A CA 1
ATOM 455 C C . VAL A 1 66 ? -2.301 -2.562 6.254 1.00 98.81 66 VAL A C 1
ATOM 457 O O . VAL A 1 66 ? -1.621 -1.589 6.586 1.00 98.81 66 VAL A O 1
ATOM 460 N N . PHE A 1 67 ? -1.764 -3.623 5.658 1.00 98.88 67 PHE A N 1
ATOM 461 C CA . PHE A 1 67 ? -0.367 -3.631 5.222 1.00 98.88 67 PHE A CA 1
ATOM 462 C C . PHE A 1 67 ? -0.223 -3.867 3.720 1.00 98.88 67 PHE A C 1
ATOM 464 O O . PHE A 1 67 ? -1.018 -4.559 3.083 1.00 98.88 67 PHE A O 1
ATOM 471 N N . LEU A 1 68 ? 0.845 -3.298 3.176 1.00 98.94 68 LEU A N 1
ATOM 472 C CA . LEU A 1 68 ? 1.353 -3.541 1.834 1.00 98.94 68 LEU A CA 1
ATOM 473 C C . LEU A 1 68 ? 2.764 -4.110 2.000 1.00 98.94 68 LEU A C 1
ATOM 475 O O . LEU A 1 68 ? 3.532 -3.586 2.809 1.00 98.94 68 LEU A O 1
ATOM 479 N N . SER A 1 69 ? 3.134 -5.161 1.273 1.00 98.81 69 SER A N 1
ATOM 480 C CA . SER A 1 69 ? 4.472 -5.753 1.417 1.00 98.81 69 SER A CA 1
ATOM 481 C C . SER A 1 69 ? 5.073 -6.228 0.099 1.00 98.81 69 SER A C 1
ATOM 483 O O . SER A 1 69 ? 4.367 -6.655 -0.809 1.00 98.81 69 SER A O 1
ATOM 485 N N . GLY A 1 70 ? 6.401 -6.179 0.015 1.00 98.38 70 GLY A N 1
ATOM 486 C CA . GLY A 1 70 ? 7.187 -6.992 -0.907 1.00 98.38 70 GLY A CA 1
ATOM 487 C C . GLY A 1 70 ? 7.244 -8.458 -0.470 1.00 98.38 70 GLY A C 1
ATOM 488 O O . GLY A 1 70 ? 6.574 -8.858 0.484 1.00 98.38 70 GLY A O 1
ATOM 489 N N . GLY A 1 71 ? 8.076 -9.259 -1.132 1.00 97.19 71 GLY A N 1
ATOM 490 C CA . GLY A 1 71 ? 8.348 -10.642 -0.734 1.00 97.19 71 GLY A CA 1
ATOM 491 C C . GLY A 1 71 ? 7.407 -11.694 -1.320 1.00 97.19 71 GLY A C 1
ATOM 492 O O . GLY A 1 71 ? 7.525 -12.866 -0.968 1.00 97.19 71 GLY A O 1
ATOM 493 N N . SER A 1 72 ? 6.493 -11.324 -2.224 1.00 96.81 72 SER A N 1
ATOM 494 C CA . SER A 1 72 ? 5.448 -12.232 -2.713 1.00 96.81 72 SER A CA 1
ATOM 495 C C . SER A 1 72 ? 4.656 -12.849 -1.542 1.00 96.81 72 SER A C 1
ATOM 497 O O . SER A 1 72 ? 4.521 -12.226 -0.490 1.00 96.81 72 SER A O 1
ATOM 499 N N . ALA A 1 73 ? 4.138 -14.069 -1.697 1.00 97.19 73 ALA A N 1
ATOM 500 C CA . ALA A 1 73 ? 3.371 -14.779 -0.673 1.00 97.19 73 ALA A CA 1
ATOM 501 C C . ALA A 1 73 ? 4.083 -14.876 0.693 1.00 97.19 73 ALA A C 1
ATOM 503 O O . ALA A 1 73 ? 3.408 -14.850 1.717 1.00 97.19 73 ALA A O 1
ATOM 504 N N . PHE A 1 74 ? 5.421 -14.914 0.734 1.00 98.12 74 PHE A N 1
ATOM 505 C CA . PHE A 1 74 ? 6.171 -14.911 1.996 1.00 98.12 74 PHE A CA 1
ATOM 506 C C . PHE A 1 74 ? 5.976 -13.617 2.798 1.00 98.12 74 PHE A C 1
ATOM 508 O O . PHE A 1 74 ? 5.944 -13.636 4.024 1.00 98.12 74 PHE A O 1
ATOM 515 N N . GLY A 1 75 ? 5.776 -12.490 2.109 1.00 98.38 75 GLY A N 1
ATOM 516 C CA . GLY A 1 75 ? 5.509 -11.195 2.732 1.00 98.38 75 GLY A CA 1
ATOM 517 C C . GLY A 1 75 ? 4.170 -11.114 3.469 1.00 98.38 75 GLY A C 1
ATOM 518 O O . GLY A 1 75 ? 3.935 -10.142 4.185 1.00 98.38 75 GLY A O 1
ATOM 519 N N . LEU A 1 76 ? 3.289 -12.115 3.339 1.00 98.69 76 LEU A N 1
ATOM 520 C CA . LEU A 1 76 ? 2.046 -12.177 4.116 1.00 98.69 76 LEU A CA 1
ATOM 521 C C . LEU A 1 76 ? 2.313 -12.362 5.621 1.00 98.69 76 LEU A C 1
ATOM 523 O O . LEU A 1 76 ? 1.474 -11.971 6.435 1.00 98.69 76 LEU A O 1
ATOM 527 N N . ASP A 1 77 ? 3.500 -12.848 6.004 1.00 98.44 77 ASP A N 1
ATOM 528 C CA . ASP A 1 77 ? 3.932 -12.977 7.404 1.00 98.44 77 ASP A CA 1
ATOM 529 C C . ASP A 1 77 ? 3.969 -11.638 8.153 1.00 98.44 77 ASP A C 1
ATOM 531 O O . ASP A 1 77 ? 3.844 -11.609 9.381 1.00 98.44 77 ASP A O 1
ATOM 535 N N . VAL A 1 78 ? 4.084 -10.516 7.432 1.00 98.81 78 VAL A N 1
ATOM 536 C CA . VAL A 1 78 ? 3.996 -9.154 7.983 1.00 98.81 78 VAL A CA 1
ATOM 537 C C . VAL A 1 78 ? 2.736 -8.976 8.834 1.00 98.81 78 VAL A C 1
ATOM 539 O O . VAL A 1 78 ? 2.808 -8.358 9.900 1.00 98.81 78 VAL A O 1
ATOM 542 N N . ALA A 1 79 ? 1.611 -9.583 8.433 1.00 98.75 79 ALA A N 1
ATOM 543 C CA . ALA A 1 79 ? 0.352 -9.526 9.173 1.00 98.75 79 ALA A CA 1
ATOM 544 C C . ALA A 1 79 ? 0.517 -9.981 10.630 1.00 98.75 79 ALA A C 1
ATOM 546 O O . ALA A 1 79 ? -0.011 -9.352 11.544 1.00 98.75 79 ALA A O 1
ATOM 547 N N . THR A 1 80 ? 1.298 -11.037 10.874 1.00 98.69 80 THR A N 1
ATOM 548 C CA . THR A 1 80 ? 1.538 -11.588 12.218 1.00 98.69 80 THR A CA 1
ATOM 549 C C . THR A 1 80 ? 2.194 -10.564 13.144 1.00 98.69 80 THR A C 1
ATOM 551 O O . THR A 1 80 ? 1.797 -10.426 14.301 1.00 98.69 80 THR A O 1
ATOM 554 N N . GLY A 1 81 ? 3.153 -9.793 12.630 1.00 98.81 81 GLY A N 1
ATOM 555 C CA . GLY A 1 81 ? 3.807 -8.720 13.376 1.00 98.81 81 GLY A CA 1
ATOM 556 C C . GLY A 1 81 ? 2.882 -7.578 13.750 1.00 98.81 81 GLY A C 1
ATOM 557 O O . GLY A 1 81 ? 2.875 -7.120 14.892 1.00 98.81 81 GLY A O 1
ATOM 558 N N . VAL A 1 82 ? 2.081 -7.139 12.782 1.00 98.88 82 VAL A N 1
ATOM 559 C CA . VAL A 1 82 ? 1.104 -6.064 12.982 1.00 98.88 82 VAL A CA 1
ATOM 560 C C . VAL A 1 82 ? 0.020 -6.504 13.968 1.00 98.88 82 VAL A C 1
ATOM 562 O O . VAL A 1 82 ? -0.329 -5.746 14.870 1.00 98.88 82 VAL A O 1
ATOM 565 N N . ARG A 1 83 ? -0.461 -7.753 13.876 1.00 98.69 83 ARG A N 1
ATOM 566 C CA . ARG A 1 83 ? -1.389 -8.328 14.864 1.00 98.69 83 ARG A CA 1
ATOM 567 C C . ARG A 1 83 ? -0.774 -8.321 16.263 1.00 98.69 83 ARG A C 1
ATOM 569 O O . ARG A 1 83 ? -1.450 -7.911 17.201 1.00 98.69 83 ARG A O 1
ATOM 576 N N . ARG A 1 84 ? 0.501 -8.709 16.412 1.00 98.69 84 ARG A N 1
ATOM 577 C CA . ARG A 1 84 ? 1.210 -8.650 17.706 1.00 98.69 84 ARG A CA 1
ATOM 578 C C . ARG A 1 84 ? 1.248 -7.222 18.260 1.00 98.69 84 ARG A C 1
ATOM 580 O O . ARG A 1 84 ? 0.861 -7.018 19.405 1.00 98.69 84 ARG A O 1
ATOM 587 N N . TYR A 1 85 ? 1.626 -6.244 17.436 1.00 98.81 85 TYR A N 1
ATOM 588 C CA . TYR A 1 85 ? 1.637 -4.829 17.820 1.00 98.81 85 TYR A CA 1
ATOM 589 C C . TYR A 1 85 ? 0.263 -4.355 18.323 1.00 98.81 85 TYR A C 1
ATOM 591 O O . TYR A 1 85 ? 0.147 -3.809 19.419 1.00 98.81 85 TYR A O 1
ATOM 599 N N . LEU A 1 86 ? -0.799 -4.612 17.553 1.00 98.62 86 LEU A N 1
ATOM 600 C CA . LEU A 1 86 ? -2.162 -4.211 17.911 1.00 98.62 86 LEU A CA 1
ATOM 601 C C . LEU A 1 86 ? -2.660 -4.919 19.177 1.00 98.62 86 LEU A C 1
ATOM 603 O O . LEU A 1 86 ? -3.282 -4.290 20.032 1.00 98.62 86 LEU A O 1
ATOM 607 N N . TYR A 1 87 ? -2.351 -6.209 19.329 1.00 98.00 87 TYR A N 1
ATOM 608 C CA . TYR A 1 87 ? -2.712 -6.982 20.514 1.00 98.00 87 TYR A CA 1
ATOM 609 C C . TYR A 1 87 ? -2.100 -6.386 21.790 1.00 98.00 87 TYR A C 1
ATOM 611 O O . TYR A 1 87 ? -2.814 -6.173 22.770 1.00 98.00 87 TYR A O 1
ATOM 619 N N . GLU A 1 88 ? -0.810 -6.040 21.768 1.00 98.00 88 GLU A N 1
ATOM 620 C CA . GLU A 1 88 ? -0.118 -5.398 22.898 1.00 98.00 88 GLU A CA 1
ATOM 621 C C . GLU A 1 88 ? -0.712 -4.023 23.242 1.00 98.00 88 GLU A C 1
ATOM 623 O O . GLU A 1 88 ? -0.792 -3.642 24.413 1.00 98.00 88 GLU A O 1
ATOM 628 N N . LYS A 1 89 ? -1.209 -3.304 22.231 1.00 98.06 89 LYS A N 1
ATOM 629 C CA . LYS A 1 89 ? -1.943 -2.041 22.388 1.00 98.06 89 LYS A CA 1
ATOM 630 C C . LYS A 1 89 ? -3.404 -2.222 22.808 1.00 98.06 89 LYS A C 1
ATOM 632 O O . LYS A 1 89 ? -4.080 -1.228 23.058 1.00 98.06 89 LYS A O 1
ATOM 637 N N . LYS A 1 90 ? -3.886 -3.465 22.936 1.00 97.19 90 LYS A N 1
ATOM 638 C CA . LYS A 1 90 ? -5.290 -3.810 23.214 1.00 97.19 90 LYS A CA 1
ATOM 639 C C . LYS A 1 90 ? -6.242 -3.253 22.149 1.00 97.19 90 LYS A C 1
ATOM 641 O O . LYS A 1 90 ? -7.336 -2.798 22.472 1.00 97.19 90 LYS A O 1
ATOM 646 N N . ILE A 1 91 ? -5.833 -3.310 20.885 1.00 97.94 91 ILE A N 1
ATOM 647 C CA . ILE A 1 91 ? -6.603 -2.868 19.721 1.00 97.94 91 ILE A CA 1
ATOM 648 C C . ILE A 1 91 ? -7.005 -4.097 18.902 1.00 97.94 91 ILE A C 1
ATOM 650 O O . ILE A 1 91 ? -6.189 -4.979 18.642 1.00 97.94 91 ILE A O 1
ATOM 654 N N . GLY A 1 92 ? -8.270 -4.177 18.498 1.00 96.31 92 GLY A N 1
ATOM 655 C CA . GLY A 1 92 ? -8.789 -5.309 17.737 1.00 96.31 92 GLY A CA 1
ATOM 656 C C . GLY A 1 92 ? -10.300 -5.453 17.852 1.00 96.31 92 GLY A C 1
ATOM 657 O O . GLY A 1 92 ? -10.947 -4.770 18.645 1.00 96.31 92 GLY A O 1
ATOM 658 N N . PHE A 1 93 ? -10.850 -6.374 17.067 1.00 94.12 93 PHE A N 1
ATOM 659 C CA . PHE A 1 93 ? -12.258 -6.743 17.102 1.00 94.12 93 PHE A CA 1
ATOM 660 C C . PHE A 1 93 ? -12.625 -7.325 18.473 1.00 94.12 93 PHE A C 1
ATOM 662 O O . PHE A 1 93 ? -11.992 -8.272 18.945 1.00 94.12 93 PHE A O 1
ATOM 669 N N . GLU A 1 94 ? -13.633 -6.753 19.128 1.00 93.06 94 GLU A N 1
ATOM 670 C CA . GLU A 1 94 ? -14.066 -7.186 20.456 1.00 93.06 94 GLU A CA 1
ATOM 671 C C . GLU A 1 94 ? -14.848 -8.502 20.376 1.00 93.06 94 GLU A C 1
ATOM 673 O O . GLU A 1 94 ? -15.934 -8.575 19.805 1.00 93.06 94 GLU A O 1
ATOM 678 N N . THR A 1 95 ? -14.301 -9.554 20.987 1.00 91.69 95 THR A N 1
ATOM 679 C CA . THR A 1 95 ? -15.011 -10.819 21.214 1.00 91.69 95 THR A CA 1
ATOM 680 C C . THR A 1 95 ? -15.346 -10.976 22.696 1.00 91.69 95 THR A C 1
ATOM 682 O O . THR A 1 95 ? -14.908 -10.193 23.537 1.00 91.69 95 THR A O 1
ATOM 685 N N . ARG A 1 96 ? -16.075 -12.042 23.049 1.00 92.06 96 ARG A N 1
ATOM 686 C CA . ARG A 1 96 ? -16.389 -12.360 24.454 1.00 92.06 96 ARG A CA 1
ATOM 687 C C . ARG A 1 96 ? -15.157 -12.649 25.319 1.00 92.06 96 ARG A C 1
ATOM 689 O O . ARG A 1 96 ? -15.254 -12.536 26.533 1.00 92.06 96 ARG A O 1
ATOM 696 N N . VAL A 1 97 ? -14.042 -13.069 24.717 1.00 93.75 97 VAL A N 1
ATOM 697 C CA . VAL A 1 97 ? -12.871 -13.590 25.449 1.00 93.75 97 VAL A CA 1
ATOM 698 C C . VAL A 1 97 ? -11.610 -12.752 25.259 1.00 93.75 97 VAL A C 1
ATOM 700 O O . VAL A 1 97 ? -10.745 -12.753 26.129 1.00 93.75 97 VAL A O 1
ATOM 703 N N . ALA A 1 98 ? -11.490 -12.040 24.137 1.00 92.50 98 ALA A N 1
ATOM 704 C CA . ALA A 1 98 ? -10.318 -11.234 23.811 1.00 92.50 98 ALA A CA 1
ATOM 705 C C . ALA A 1 98 ? -10.618 -10.194 22.721 1.00 92.50 98 ALA A C 1
ATOM 707 O O . ALA A 1 98 ? -11.601 -10.302 21.984 1.00 92.50 98 ALA A O 1
ATOM 708 N N . ARG A 1 99 ? -9.718 -9.219 22.569 1.00 94.31 99 ARG A N 1
ATOM 709 C CA . ARG A 1 99 ? -9.644 -8.391 21.360 1.00 94.31 99 ARG A CA 1
ATOM 710 C C 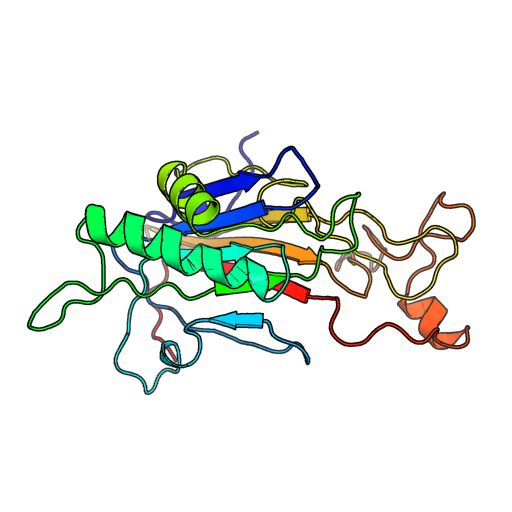. ARG A 1 99 ? -8.806 -9.120 20.317 1.00 94.31 99 ARG A C 1
ATOM 712 O O . ARG A 1 99 ? -7.673 -9.494 20.606 1.00 94.31 99 ARG A O 1
ATOM 719 N N . VAL A 1 100 ? -9.367 -9.324 19.130 1.00 95.44 100 VAL A N 1
ATOM 720 C CA . VAL A 1 100 ? -8.734 -10.054 18.026 1.00 95.44 100 VAL A CA 1
ATOM 721 C C . VAL A 1 100 ? -8.333 -9.056 16.939 1.00 95.44 100 VAL A C 1
ATOM 723 O O . VAL A 1 100 ? -9.209 -8.496 16.278 1.00 95.44 100 VAL A O 1
ATOM 726 N N . PRO A 1 101 ? -7.034 -8.773 16.747 1.00 96.19 101 PRO A N 1
ATOM 727 C CA . PRO A 1 101 ? -6.590 -7.896 15.673 1.00 96.19 101 PRO A CA 1
ATOM 728 C C . PRO A 1 101 ? -6.851 -8.527 14.304 1.00 96.19 101 PRO A C 1
ATOM 730 O O . PRO A 1 101 ? -6.397 -9.636 14.029 1.00 96.19 101 PRO A O 1
ATOM 733 N N . ILE A 1 102 ? -7.551 -7.782 13.456 1.00 95.00 102 ILE A N 1
ATOM 734 C CA . ILE A 1 102 ? -7.849 -8.130 12.069 1.00 95.00 102 ILE A CA 1
ATOM 735 C C . ILE A 1 102 ? -6.984 -7.245 11.180 1.00 95.00 102 ILE A C 1
ATOM 737 O O . ILE A 1 102 ? -7.081 -6.015 11.268 1.00 95.00 102 ILE A O 1
ATOM 741 N N . VAL A 1 103 ? -6.108 -7.864 10.387 1.00 98.31 103 VAL A N 1
ATOM 742 C CA . VAL A 1 103 ? -5.076 -7.151 9.622 1.00 98.31 103 VAL A CA 1
ATOM 743 C C . VAL A 1 103 ? -5.061 -7.656 8.178 1.00 98.31 103 VAL A C 1
ATOM 745 O O . VAL A 1 103 ? -4.238 -8.507 7.822 1.00 98.31 103 VAL A O 1
ATOM 748 N N . PRO A 1 104 ? -5.973 -7.148 7.332 1.00 98.44 104 PRO A N 1
ATOM 749 C CA . PRO A 1 104 ? -5.922 -7.404 5.905 1.00 98.44 104 PRO A CA 1
ATOM 750 C C . PRO A 1 104 ? -4.672 -6.792 5.272 1.00 98.44 104 PRO A C 1
ATOM 752 O O . PRO A 1 104 ? -4.111 -5.797 5.741 1.00 98.44 104 PRO A O 1
ATOM 755 N N . GLY A 1 105 ? -4.251 -7.368 4.156 1.00 98.50 105 GLY A N 1
ATOM 756 C CA . GLY A 1 105 ? -3.168 -6.797 3.373 1.00 98.50 105 GLY A CA 1
ATOM 757 C C . GLY A 1 105 ? -2.936 -7.515 2.065 1.00 98.50 105 GLY A C 1
ATOM 758 O O . GLY A 1 105 ? -3.574 -8.525 1.755 1.00 98.50 105 GLY A O 1
ATOM 759 N N . ALA A 1 106 ? -2.017 -6.955 1.292 1.00 98.62 106 ALA A N 1
ATOM 760 C CA . ALA A 1 106 ? -1.679 -7.441 -0.031 1.00 98.62 106 ALA A CA 1
ATOM 761 C C . ALA A 1 106 ? -0.175 -7.350 -0.284 1.00 98.62 106 ALA A C 1
ATOM 763 O O . ALA A 1 106 ? 0.534 -6.549 0.337 1.00 98.62 106 ALA A O 1
ATOM 764 N N . ILE A 1 107 ? 0.303 -8.170 -1.218 1.00 98.56 107 ILE A N 1
ATOM 765 C CA . ILE A 1 107 ? 1.723 -8.262 -1.546 1.00 98.56 107 ILE A CA 1
ATOM 766 C C . ILE A 1 107 ? 2.023 -7.985 -3.016 1.00 98.56 107 ILE A C 1
ATOM 768 O O . ILE A 1 107 ? 1.188 -8.171 -3.904 1.00 98.56 107 ILE A O 1
ATOM 772 N N . ILE A 1 108 ? 3.252 -7.543 -3.268 1.00 98.06 108 ILE A N 1
ATOM 773 C CA . ILE A 1 108 ? 3.852 -7.493 -4.598 1.00 98.06 108 ILE A CA 1
ATOM 774 C C . ILE A 1 108 ? 4.920 -8.580 -4.734 1.00 98.06 108 ILE A C 1
ATOM 776 O O . ILE A 1 108 ? 5.579 -8.968 -3.767 1.00 98.06 108 ILE A O 1
ATOM 780 N N . PHE A 1 109 ? 5.136 -9.037 -5.964 1.00 96.19 109 PHE A N 1
ATOM 781 C CA . PHE A 1 109 ? 6.299 -9.848 -6.301 1.00 96.19 109 PHE A CA 1
ATOM 782 C C . PHE A 1 109 ? 7.503 -8.942 -6.600 1.00 96.19 109 PHE A C 1
ATOM 784 O O . PHE A 1 109 ? 7.535 -8.278 -7.638 1.00 96.19 109 PHE A O 1
ATOM 791 N N . ASP A 1 110 ? 8.491 -8.927 -5.705 1.00 96.31 110 ASP A N 1
ATOM 792 C CA . ASP A 1 110 ? 9.758 -8.195 -5.863 1.00 96.31 110 ASP A CA 1
ATOM 793 C C . ASP A 1 110 ? 11.005 -9.083 -5.688 1.00 96.31 110 ASP A C 1
ATOM 795 O O . ASP A 1 110 ? 12.124 -8.582 -5.627 1.00 96.31 110 ASP A O 1
ATOM 799 N N . LEU A 1 111 ? 10.829 -10.412 -5.646 1.00 94.50 111 LEU A N 1
ATOM 800 C CA . LEU A 1 111 ? 11.914 -11.376 -5.403 1.00 94.50 111 LEU A CA 1
ATOM 801 C C . LEU A 1 111 ? 13.021 -11.338 -6.472 1.00 94.50 111 LEU A C 1
ATOM 803 O O . LEU A 1 111 ? 14.118 -11.822 -6.225 1.00 94.50 111 LEU A O 1
ATOM 807 N N . GLY A 1 112 ? 12.723 -10.795 -7.657 1.00 91.06 112 GLY A N 1
ATOM 808 C CA . GLY A 1 112 ? 13.676 -10.634 -8.759 1.00 91.06 112 GLY A CA 1
ATOM 809 C C . GLY A 1 112 ? 14.455 -9.315 -8.745 1.00 91.06 112 GLY A C 1
ATOM 810 O O . GLY A 1 112 ? 15.125 -9.017 -9.730 1.00 91.06 112 GLY A O 1
ATOM 811 N N . VAL A 1 113 ? 14.326 -8.493 -7.697 1.00 92.50 113 VAL A N 1
ATOM 812 C CA . VAL A 1 113 ? 15.024 -7.206 -7.584 1.00 92.50 113 VAL A CA 1
ATOM 813 C C . VAL A 1 113 ? 16.140 -7.294 -6.548 1.00 92.50 113 VAL A C 1
ATOM 815 O O . VAL A 1 113 ? 15.895 -7.546 -5.370 1.00 92.50 113 VAL A O 1
ATOM 818 N N . GLY A 1 114 ? 17.364 -7.005 -6.996 1.00 90.25 114 GLY A N 1
ATOM 819 C CA . GLY A 1 114 ? 18.574 -7.179 -6.197 1.00 90.25 114 GLY A CA 1
ATOM 820 C C . GLY A 1 114 ? 18.998 -8.644 -6.085 1.00 90.25 114 GLY A C 1
ATOM 821 O O . GLY A 1 114 ? 18.384 -9.540 -6.659 1.00 90.25 114 GLY A O 1
ATOM 822 N N . GLU A 1 115 ? 20.069 -8.872 -5.335 1.00 89.00 115 GLU A N 1
ATOM 823 C CA . GLU A 1 115 ? 20.540 -10.214 -4.991 1.00 89.00 115 GLU A CA 1
ATOM 824 C C . GLU A 1 115 ? 19.761 -10.753 -3.773 1.00 89.00 115 GLU A C 1
ATOM 826 O O . GLU A 1 115 ? 19.081 -9.993 -3.082 1.00 89.00 115 GLU A O 1
ATOM 831 N N . ARG A 1 116 ? 19.886 -12.052 -3.459 1.00 93.12 116 ARG A N 1
ATOM 832 C CA . ARG A 1 116 ? 19.289 -12.696 -2.261 1.00 93.12 116 ARG A CA 1
ATOM 833 C C . ARG A 1 116 ? 17.747 -12.793 -2.270 1.00 93.12 116 ARG A C 1
ATOM 835 O O . ARG A 1 116 ? 17.070 -12.205 -1.416 1.00 93.12 116 ARG A O 1
ATOM 842 N N . PRO A 1 117 ? 17.149 -13.596 -3.179 1.00 94.00 117 PRO A N 1
ATOM 843 C CA . PRO A 1 117 ? 15.700 -13.839 -3.209 1.00 94.00 117 PRO A CA 1
ATOM 844 C C . PRO A 1 117 ? 15.160 -14.493 -1.917 1.00 94.00 117 PRO A C 1
ATOM 846 O O . PRO A 1 117 ? 13.954 -14.450 -1.674 1.00 94.00 117 PRO A O 1
ATOM 849 N N . ASP A 1 118 ? 16.048 -15.015 -1.063 1.00 95.62 118 ASP A N 1
ATOM 850 C CA . ASP A 1 118 ? 15.792 -15.606 0.255 1.00 95.62 118 ASP A CA 1
ATOM 851 C C . ASP A 1 118 ? 15.490 -14.599 1.387 1.00 95.62 118 ASP A C 1
ATOM 853 O O . ASP A 1 118 ? 15.128 -15.011 2.485 1.00 95.62 118 ASP A O 1
ATOM 857 N N . ILE A 1 119 ? 15.621 -13.287 1.149 1.00 97.00 119 ILE A N 1
ATOM 858 C CA . ILE A 1 119 ? 15.373 -12.242 2.164 1.00 97.00 119 ILE A CA 1
ATOM 859 C C . ILE A 1 119 ? 14.063 -11.497 1.886 1.00 97.00 119 ILE A C 1
ATOM 861 O O . ILE A 1 119 ? 14.024 -10.603 1.053 1.00 97.00 119 ILE A O 1
ATOM 865 N N . TRP A 1 120 ? 12.988 -11.787 2.610 1.00 97.75 120 TRP A N 1
ATOM 866 C CA . TRP A 1 120 ? 11.694 -11.101 2.456 1.00 97.75 120 TRP A CA 1
ATOM 867 C C . TRP A 1 120 ? 11.221 -10.453 3.768 1.00 97.75 120 TRP A C 1
ATOM 869 O O . TRP A 1 120 ? 11.742 -10.775 4.839 1.00 97.75 120 TRP A O 1
ATOM 879 N N . PRO A 1 121 ? 10.228 -9.543 3.723 1.00 98.50 121 PRO A N 1
ATOM 880 C CA . PRO A 1 121 ? 9.629 -8.980 4.929 1.00 98.50 121 PRO A CA 1
ATOM 881 C C . PRO A 1 121 ? 8.993 -10.063 5.807 1.00 98.50 121 PRO A C 1
ATOM 883 O O . PRO A 1 121 ? 8.221 -10.891 5.333 1.00 98.50 121 PRO A O 1
ATOM 886 N N . THR A 1 122 ? 9.311 -10.042 7.098 1.00 98.69 122 THR A N 1
ATOM 887 C CA . THR A 1 122 ? 8.848 -11.023 8.091 1.00 98.69 122 THR A CA 1
ATOM 888 C C . THR A 1 122 ? 7.826 -10.418 9.054 1.00 98.69 122 THR A C 1
ATOM 890 O O . THR A 1 122 ? 7.570 -9.210 9.042 1.00 98.69 122 THR A O 1
ATOM 893 N N . ALA A 1 123 ? 7.303 -11.231 9.976 1.00 98.81 123 ALA A N 1
ATOM 894 C CA . ALA A 1 123 ? 6.505 -10.741 11.099 1.00 98.81 123 ALA A CA 1
ATOM 895 C C . ALA A 1 123 ? 7.222 -9.624 11.884 1.00 98.81 123 ALA A C 1
ATOM 897 O O . ALA A 1 123 ? 6.622 -8.607 12.212 1.00 98.81 123 ALA A O 1
ATOM 898 N N . GLU A 1 124 ? 8.526 -9.740 12.135 1.00 98.81 124 GLU A N 1
ATOM 899 C CA . GLU A 1 124 ? 9.260 -8.685 12.845 1.00 98.81 124 GLU A CA 1
ATOM 900 C C . GLU A 1 124 ? 9.294 -7.370 12.050 1.00 98.81 124 GLU A C 1
ATOM 902 O O . GLU A 1 124 ? 9.201 -6.288 12.630 1.00 98.81 124 GLU A O 1
ATOM 907 N N . CYS A 1 125 ? 9.336 -7.450 10.717 1.00 98.88 125 CYS A N 1
ATOM 908 C CA . CYS A 1 125 ? 9.253 -6.266 9.866 1.00 98.88 125 CYS A CA 1
ATOM 909 C C . CYS A 1 125 ? 7.902 -5.560 10.022 1.00 98.88 125 CYS A C 1
ATOM 911 O O . CYS A 1 125 ? 7.871 -4.343 10.192 1.00 98.88 125 CYS A O 1
ATOM 913 N N . GLY A 1 126 ? 6.803 -6.322 10.037 1.00 98.88 126 GLY A N 1
ATOM 914 C CA . GLY A 1 126 ? 5.461 -5.778 10.249 1.00 98.88 126 GLY A CA 1
ATOM 915 C C . GLY A 1 126 ? 5.285 -5.116 11.612 1.00 98.88 126 GLY A C 1
ATOM 916 O O . GLY A 1 126 ? 4.713 -4.032 11.700 1.00 98.88 126 GLY A O 1
ATOM 917 N N . TYR A 1 127 ? 5.837 -5.717 12.669 1.00 98.94 127 TYR A N 1
ATOM 918 C CA . TYR A 1 127 ? 5.818 -5.122 14.006 1.00 98.94 127 TYR A CA 1
ATOM 919 C C . TYR A 1 127 ? 6.565 -3.780 14.038 1.00 98.94 127 TYR A C 1
ATOM 921 O O . TYR A 1 127 ? 6.041 -2.793 14.551 1.00 98.94 127 TYR A O 1
ATOM 929 N N . ARG A 1 128 ? 7.769 -3.718 13.451 1.00 98.94 128 ARG A N 1
ATOM 930 C CA . ARG A 1 128 ? 8.572 -2.484 13.390 1.00 98.94 128 ARG A CA 1
ATOM 931 C C . ARG A 1 128 ? 7.907 -1.398 12.555 1.00 98.94 128 ARG A C 1
ATOM 933 O O . ARG A 1 128 ? 7.868 -0.253 12.992 1.00 98.94 128 ARG A O 1
ATOM 940 N N . ALA A 1 129 ? 7.341 -1.756 11.403 1.00 98.94 129 ALA A N 1
ATOM 941 C CA . ALA A 1 129 ? 6.603 -0.819 10.563 1.00 98.94 129 ALA A CA 1
ATOM 942 C C . ALA A 1 129 ? 5.380 -0.246 11.299 1.00 98.94 129 ALA A C 1
ATOM 944 O O . ALA A 1 129 ? 5.172 0.962 11.268 1.00 98.94 129 ALA A O 1
ATOM 945 N N . ALA A 1 130 ? 4.617 -1.077 12.020 1.00 98.88 130 ALA A N 1
ATOM 946 C CA . ALA A 1 130 ? 3.503 -0.612 12.850 1.00 98.88 130 ALA A CA 1
ATOM 947 C C . ALA A 1 130 ? 3.979 0.296 13.999 1.00 98.88 130 ALA A C 1
ATOM 949 O O . ALA A 1 130 ? 3.406 1.355 14.234 1.00 98.88 130 ALA A O 1
ATOM 950 N N . ALA A 1 131 ? 5.068 -0.070 14.680 1.00 98.81 131 ALA A N 1
ATOM 951 C C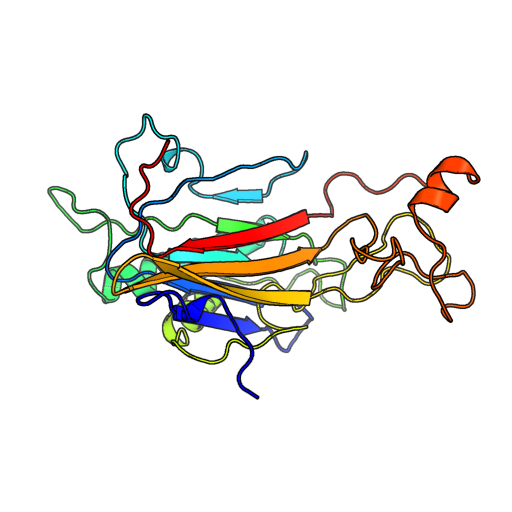A . ALA A 1 131 ? 5.631 0.727 15.768 1.00 98.81 131 ALA A CA 1
ATOM 952 C C . ALA A 1 131 ? 6.195 2.081 15.309 1.00 98.81 131 ALA A C 1
ATOM 954 O O . ALA A 1 131 ? 6.170 3.042 16.076 1.00 98.81 131 ALA A O 1
ATOM 955 N N . ALA A 1 132 ? 6.686 2.164 14.072 1.00 98.69 132 ALA A N 1
ATOM 956 C CA . ALA A 1 132 ? 7.187 3.392 13.465 1.00 98.69 132 ALA A CA 1
ATOM 957 C C . ALA A 1 132 ? 6.080 4.274 12.857 1.00 98.69 132 ALA A C 1
ATOM 959 O O . ALA A 1 132 ? 6.381 5.371 12.376 1.00 98.69 132 ALA A O 1
ATOM 960 N N . ALA A 1 133 ? 4.825 3.809 12.840 1.00 98.75 133 ALA A N 1
ATOM 961 C CA . ALA A 1 133 ? 3.741 4.510 12.172 1.00 98.75 133 ALA A CA 1
ATOM 962 C C . ALA A 1 133 ? 3.425 5.853 12.839 1.00 98.75 133 ALA A C 1
ATOM 964 O O . ALA A 1 133 ? 3.232 5.945 14.052 1.00 98.75 133 ALA A O 1
ATOM 965 N N . LYS A 1 134 ? 3.354 6.911 12.029 1.00 98.44 134 LYS A N 1
ATOM 966 C CA . LYS A 1 134 ? 3.080 8.280 12.486 1.00 98.44 134 LYS A CA 1
ATOM 967 C C . LYS A 1 134 ? 2.216 9.046 11.488 1.00 98.44 134 LYS A C 1
ATOM 969 O O . LYS A 1 134 ? 2.136 8.682 10.317 1.00 98.44 134 LYS A O 1
ATOM 974 N N . ALA A 1 135 ? 1.553 10.091 11.972 1.00 97.88 135 ALA A N 1
ATOM 975 C CA . ALA A 1 135 ? 0.905 11.082 11.118 1.00 97.88 135 ALA A CA 1
ATOM 976 C C . ALA A 1 135 ? 1.942 12.073 10.561 1.00 97.88 135 ALA A C 1
ATOM 978 O O . ALA A 1 135 ? 3.047 12.203 11.101 1.00 97.88 135 ALA A O 1
ATOM 979 N N . GLY A 1 136 ? 1.560 12.816 9.524 1.00 96.94 136 GLY A N 1
ATOM 980 C CA . GLY A 1 136 ? 2.401 13.821 8.885 1.00 96.94 136 GLY A CA 1
ATOM 981 C C . GLY A 1 136 ? 3.069 13.301 7.609 1.00 96.94 136 GLY A C 1
ATOM 982 O O . GLY A 1 136 ? 2.589 12.348 7.003 1.00 96.94 136 GLY A O 1
ATOM 983 N N . PRO A 1 137 ? 4.169 13.925 7.159 1.00 97.00 137 PRO A N 1
ATOM 984 C CA . PRO A 1 137 ? 4.786 13.575 5.884 1.00 97.00 137 PRO A CA 1
ATOM 985 C C . PRO A 1 137 ? 5.130 12.086 5.799 1.00 97.00 137 PRO A C 1
ATOM 987 O O . PRO A 1 137 ? 5.841 11.556 6.656 1.00 97.00 137 PRO A O 1
ATOM 990 N N . VAL A 1 138 ? 4.633 11.443 4.747 1.00 98.19 138 VAL A N 1
ATOM 991 C CA . VAL A 1 138 ? 4.906 10.041 4.424 1.00 98.19 138 VAL A CA 1
ATOM 992 C C . VAL A 1 138 ? 6.047 9.995 3.418 1.00 98.19 138 VAL A C 1
ATOM 994 O O . VAL A 1 138 ? 6.088 10.786 2.478 1.00 98.19 138 VAL A O 1
ATOM 997 N N . GLU A 1 139 ? 6.991 9.088 3.637 1.00 98.12 139 GLU A N 1
ATOM 998 C CA . GLU A 1 139 ? 8.120 8.903 2.735 1.00 98.12 139 GLU A CA 1
ATOM 999 C C . GLU A 1 139 ? 7.679 8.141 1.474 1.00 98.12 139 GLU A C 1
ATOM 1001 O O . GLU A 1 139 ? 6.939 7.160 1.542 1.00 98.12 139 GLU A O 1
ATOM 1006 N N . GLU A 1 140 ? 8.131 8.605 0.310 1.00 98.44 140 GLU A N 1
ATOM 1007 C CA . GLU A 1 140 ? 7.781 8.057 -1.004 1.00 98.44 140 GLU A CA 1
ATOM 1008 C C . GLU A 1 140 ? 9.019 7.497 -1.721 1.00 98.44 140 GLU A C 1
ATOM 1010 O O . GLU A 1 140 ? 10.165 7.715 -1.327 1.00 98.44 140 GLU A O 1
ATOM 1015 N N . GLY A 1 141 ? 8.796 6.774 -2.816 1.00 98.12 141 GLY A N 1
ATOM 1016 C CA . GLY A 1 141 ? 9.842 6.172 -3.633 1.00 98.12 141 GLY A CA 1
ATOM 1017 C C . GLY A 1 141 ? 10.209 4.764 -3.170 1.00 98.12 141 GLY A C 1
ATOM 1018 O O . GLY A 1 141 ? 9.356 3.880 -3.068 1.00 98.12 141 GLY A O 1
ATOM 1019 N N . ASN A 1 142 ? 11.498 4.519 -2.944 1.00 97.94 142 ASN A N 1
ATOM 1020 C CA . ASN A 1 142 ? 12.047 3.174 -2.742 1.00 97.94 142 ASN A CA 1
ATOM 1021 C C . ASN A 1 142 ? 12.074 2.765 -1.265 1.00 97.94 142 ASN A C 1
ATOM 1023 O O . ASN A 1 142 ? 13.103 2.319 -0.761 1.00 97.94 142 ASN A O 1
ATOM 1027 N N . VAL A 1 143 ? 10.936 2.899 -0.587 1.00 98.62 143 VAL A N 1
ATOM 1028 C CA . VAL A 1 143 ? 10.779 2.591 0.841 1.00 98.62 143 VAL A CA 1
ATOM 1029 C C . VAL A 1 143 ? 9.614 1.650 1.098 1.00 98.62 143 VAL A C 1
ATOM 1031 O O . VAL A 1 143 ? 8.672 1.581 0.304 1.00 98.62 143 VAL A O 1
ATOM 1034 N N . GLY A 1 144 ? 9.679 0.906 2.205 1.00 98.75 144 GLY A N 1
ATOM 1035 C CA . GLY A 1 144 ? 8.656 -0.058 2.599 1.00 98.75 144 GLY A CA 1
ATOM 1036 C C . GLY A 1 144 ? 8.297 -0.994 1.445 1.00 98.75 144 GLY A C 1
ATOM 1037 O O . GLY A 1 144 ? 9.173 -1.532 0.768 1.00 98.75 144 GLY A O 1
ATOM 1038 N N . ALA A 1 145 ? 7.000 -1.138 1.170 1.00 98.69 145 ALA A N 1
ATOM 1039 C CA . ALA A 1 145 ? 6.504 -1.954 0.056 1.00 98.69 145 ALA A CA 1
ATOM 1040 C C . ALA A 1 145 ? 6.961 -1.472 -1.339 1.00 98.69 145 ALA A C 1
ATOM 1042 O O . ALA A 1 145 ? 6.921 -2.231 -2.303 1.00 98.69 145 ALA A O 1
ATOM 1043 N N . GLY A 1 146 ? 7.392 -0.214 -1.470 1.00 98.44 146 GLY A N 1
ATOM 1044 C CA . GLY A 1 146 ? 7.908 0.358 -2.713 1.00 98.44 146 GLY A CA 1
ATOM 1045 C C . GLY A 1 146 ? 9.373 0.029 -2.999 1.00 98.44 146 GLY A C 1
ATOM 1046 O O . GLY A 1 146 ? 9.829 0.225 -4.129 1.00 98.44 146 GLY A O 1
ATOM 1047 N N . ALA A 1 147 ? 10.123 -0.482 -2.019 1.00 98.31 147 ALA A N 1
ATOM 1048 C CA . ALA A 1 147 ? 11.567 -0.687 -2.134 1.00 98.31 147 ALA A CA 1
ATOM 1049 C C . ALA A 1 147 ? 11.945 -1.587 -3.320 1.00 98.31 147 ALA A C 1
ATOM 1051 O O . ALA A 1 147 ? 12.787 -1.203 -4.131 1.00 98.31 147 ALA A O 1
ATOM 1052 N N . GLY A 1 148 ? 11.248 -2.711 -3.495 1.00 97.31 148 GLY A N 1
ATOM 1053 C CA . GLY A 1 148 ? 11.443 -3.643 -4.610 1.00 97.31 148 GLY A CA 1
ATOM 1054 C C . GLY A 1 148 ? 10.519 -3.427 -5.813 1.00 97.31 148 GLY A C 1
ATOM 1055 O O . GLY A 1 148 ? 10.568 -4.174 -6.786 1.00 97.31 148 GLY A O 1
ATOM 1056 N N . ALA A 1 149 ? 9.654 -2.412 -5.780 1.00 97.75 149 ALA A N 1
ATOM 1057 C CA . ALA A 1 149 ? 8.640 -2.218 -6.811 1.00 97.75 149 ALA A CA 1
ATOM 1058 C C . ALA A 1 149 ? 9.243 -1.767 -8.157 1.00 97.75 149 ALA A C 1
ATOM 1060 O O . ALA A 1 149 ? 10.102 -0.879 -8.203 1.00 97.75 149 ALA A O 1
ATOM 1061 N N . THR A 1 150 ? 8.773 -2.349 -9.262 1.00 96.44 150 THR A N 1
ATOM 1062 C CA . THR A 1 150 ? 9.234 -2.063 -10.632 1.00 96.44 150 THR A CA 1
ATOM 1063 C C . THR A 1 150 ? 8.073 -1.952 -11.621 1.00 96.44 150 THR A C 1
ATOM 1065 O O . THR A 1 150 ? 7.028 -2.564 -11.430 1.00 96.44 150 THR A O 1
ATOM 1068 N N . VAL A 1 151 ? 8.253 -1.189 -12.698 1.00 95.12 151 VAL A N 1
ATOM 1069 C CA . VAL A 1 151 ? 7.254 -0.973 -13.759 1.00 95.12 151 VAL A CA 1
ATOM 1070 C C . VAL A 1 151 ? 7.843 -1.229 -15.143 1.00 95.12 151 VAL A C 1
ATOM 1072 O O . VAL A 1 151 ? 9.063 -1.334 -15.291 1.00 95.12 151 VAL A O 1
ATOM 1075 N N . GLY A 1 152 ? 6.993 -1.307 -16.171 1.00 92.38 152 GLY A N 1
ATOM 1076 C CA . GLY A 1 152 ? 7.459 -1.405 -17.552 1.00 92.38 152 GLY A CA 1
ATOM 1077 C C . GLY A 1 152 ? 8.156 -2.723 -17.868 1.00 92.38 152 GLY A C 1
ATOM 1078 O O . GLY A 1 152 ? 9.267 -2.729 -18.390 1.00 92.38 152 GLY A O 1
ATOM 1079 N N . LYS A 1 153 ? 7.519 -3.840 -17.514 1.00 88.62 153 LYS A N 1
ATOM 1080 C CA . LYS A 1 153 ? 8.081 -5.197 -17.638 1.00 88.62 153 LYS A CA 1
ATOM 1081 C C . LYS A 1 153 ? 7.663 -5.901 -18.935 1.00 88.62 153 LYS A C 1
ATOM 1083 O O . LYS A 1 153 ? 8.089 -7.022 -19.204 1.00 88.62 153 LYS A O 1
ATOM 1088 N N . SER A 1 154 ? 6.821 -5.249 -19.736 1.00 77.44 154 SER A N 1
ATOM 1089 C CA . SER A 1 154 ? 6.363 -5.731 -21.041 1.00 77.44 154 SER A CA 1
ATOM 1090 C C . SER A 1 154 ? 7.384 -5.463 -22.138 1.00 77.44 154 SER A C 1
ATOM 1092 O O . SER A 1 154 ? 7.275 -4.480 -22.872 1.00 77.44 154 SER A O 1
ATOM 1094 N N . GLY A 1 155 ? 8.355 -6.363 -22.284 1.00 65.19 155 GLY A N 1
ATOM 1095 C CA . GLY A 1 155 ? 9.387 -6.215 -23.306 1.00 65.19 155 GLY A CA 1
ATOM 1096 C C . GLY A 1 155 ? 10.251 -4.968 -23.094 1.00 65.19 155 GLY A C 1
ATOM 1097 O O . GLY A 1 155 ? 10.142 -4.282 -22.085 1.00 65.19 155 GLY A O 1
ATOM 1098 N N . GLY A 1 156 ? 11.153 -4.699 -24.037 1.00 60.41 156 GLY A N 1
ATOM 1099 C CA . GLY A 1 156 ? 12.181 -3.662 -23.904 1.00 60.41 156 GLY A CA 1
ATOM 1100 C C . GLY A 1 156 ? 13.549 -4.254 -23.555 1.00 60.41 156 GLY A C 1
ATOM 1101 O O . GLY A 1 156 ? 13.676 -5.139 -22.716 1.00 60.41 156 GLY A O 1
ATOM 1102 N N .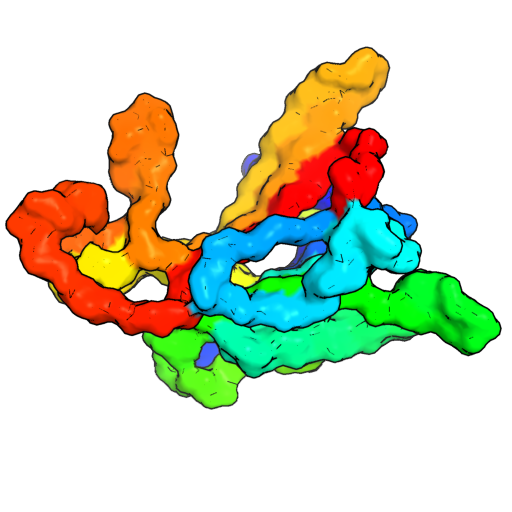 GLY A 1 157 ? 14.591 -3.789 -24.248 1.00 62.56 157 GLY A N 1
ATOM 1103 C CA . GLY A 1 157 ? 15.940 -4.366 -24.145 1.00 62.56 157 GLY A CA 1
ATOM 1104 C C . GLY A 1 157 ? 16.716 -3.968 -22.885 1.00 62.56 157 GLY A C 1
ATOM 1105 O O . GLY A 1 157 ? 17.763 -4.543 -22.620 1.00 62.56 157 GLY A O 1
ATOM 1106 N N . ALA A 1 158 ? 16.216 -2.990 -22.123 1.00 78.06 158 ALA A N 1
ATOM 1107 C CA . ALA A 1 158 ? 16.935 -2.359 -21.013 1.00 78.06 158 ALA A CA 1
ATOM 1108 C C . ALA A 1 158 ? 16.406 -2.749 -19.616 1.00 78.06 158 ALA A C 1
ATOM 1110 O O . ALA A 1 158 ? 16.779 -2.118 -18.626 1.00 78.06 158 ALA A O 1
ATOM 1111 N N . GLY A 1 159 ? 15.548 -3.773 -19.536 1.00 84.19 159 GLY A N 1
ATOM 1112 C CA . GLY A 1 159 ? 14.963 -4.251 -18.283 1.00 84.19 159 GLY A CA 1
ATOM 1113 C C . GLY A 1 159 ? 13.890 -3.323 -17.690 1.00 84.19 159 GLY A C 1
ATOM 1114 O O . GLY A 1 159 ? 13.590 -2.263 -18.254 1.00 84.19 159 GLY A O 1
ATOM 1115 N N . PRO A 1 160 ? 13.287 -3.727 -16.559 1.00 90.81 160 PRO A N 1
ATOM 1116 C CA . PRO A 1 160 ? 12.224 -2.966 -15.918 1.00 90.81 160 PRO A CA 1
ATOM 1117 C C . PRO A 1 160 ? 12.748 -1.658 -15.309 1.00 90.81 160 PRO A C 1
ATOM 1119 O O . PRO A 1 160 ? 13.894 -1.560 -14.864 1.00 90.81 160 PRO A O 1
ATOM 1122 N N . MET A 1 161 ? 11.888 -0.643 -15.255 1.00 93.94 161 MET A N 1
ATOM 1123 C CA . MET A 1 161 ? 12.182 0.625 -14.589 1.00 93.94 161 MET A CA 1
ATOM 1124 C C . MET A 1 161 ? 11.804 0.551 -13.107 1.00 93.94 161 MET A C 1
ATOM 1126 O O . MET A 1 161 ? 10.881 -0.166 -12.717 1.00 93.94 161 MET A O 1
ATOM 1130 N N . LYS A 1 162 ? 12.493 1.319 -12.259 1.00 95.44 162 LYS A N 1
ATOM 1131 C CA . LYS A 1 162 ? 12.119 1.428 -10.850 1.00 95.44 162 LYS A CA 1
ATOM 1132 C C . LYS A 1 162 ? 10.731 2.069 -10.710 1.00 95.44 162 LYS A C 1
ATOM 1134 O O . LYS A 1 162 ? 10.480 3.130 -11.273 1.00 95.44 162 LYS A O 1
ATOM 1139 N N . GLY A 1 163 ? 9.846 1.393 -9.980 1.00 96.50 163 GLY A N 1
ATOM 1140 C CA . GLY A 1 163 ? 8.579 1.934 -9.491 1.00 96.50 163 GLY A CA 1
ATOM 1141 C C . GLY A 1 163 ? 8.766 2.493 -8.082 1.00 96.50 163 GLY A C 1
ATOM 1142 O O . GLY A 1 163 ? 9.842 2.976 -7.740 1.00 96.50 163 GLY A O 1
ATOM 1143 N N . GLY A 1 164 ? 7.764 2.362 -7.221 1.00 98.00 164 GLY A N 1
ATOM 1144 C CA . GLY A 1 164 ? 7.906 2.790 -5.831 1.00 98.00 164 GLY A CA 1
ATOM 1145 C C . GLY A 1 164 ? 6.593 2.846 -5.075 1.00 98.00 164 GLY A C 1
ATOM 1146 O O . GLY A 1 164 ? 5.559 2.393 -5.565 1.00 98.00 164 GLY A O 1
ATOM 1147 N N . LEU A 1 165 ? 6.673 3.402 -3.872 1.00 98.62 165 LEU A N 1
ATOM 1148 C CA . LEU A 1 165 ? 5.544 3.814 -3.056 1.00 98.62 165 LEU A CA 1
ATOM 1149 C C . LEU A 1 165 ? 5.241 5.282 -3.364 1.00 98.62 165 LEU A C 1
ATOM 1151 O O . LEU A 1 165 ? 6.154 6.102 -3.352 1.00 98.62 165 LEU A O 1
ATOM 1155 N N . GLY A 1 166 ? 3.989 5.612 -3.636 1.00 98.31 166 GLY A N 1
ATOM 1156 C CA . GLY A 1 166 ? 3.541 6.993 -3.793 1.00 98.31 166 GLY A CA 1
ATOM 1157 C C . GLY A 1 166 ? 2.329 7.267 -2.923 1.00 98.31 166 GLY A C 1
ATOM 1158 O O . GLY A 1 166 ? 1.560 6.350 -2.625 1.00 98.31 166 GLY A O 1
ATOM 1159 N N . THR A 1 167 ? 2.138 8.517 -2.520 1.00 98.75 167 THR A N 1
ATOM 1160 C CA . THR A 1 167 ? 0.955 8.935 -1.770 1.00 98.75 167 THR A CA 1
ATOM 1161 C C . THR A 1 167 ? 0.472 10.305 -2.211 1.00 98.75 167 THR A C 1
ATOM 1163 O O . THR A 1 167 ? 1.220 11.128 -2.721 1.00 98.75 167 THR A O 1
ATOM 1166 N N . THR A 1 168 ? -0.823 10.543 -2.053 1.00 98.25 168 THR A N 1
ATOM 1167 C CA . THR A 1 168 ? -1.414 11.850 -2.308 1.00 98.25 168 THR A CA 1
ATOM 1168 C C . THR A 1 168 ? -2.671 12.029 -1.469 1.00 98.25 168 THR A C 1
ATOM 1170 O O . THR A 1 168 ? -3.186 11.066 -0.893 1.00 98.25 168 THR A O 1
ATOM 1173 N N . SER A 1 169 ? -3.190 13.248 -1.414 1.00 98.31 169 SER A N 1
ATOM 1174 C CA . SER A 1 169 ? -4.542 13.504 -0.939 1.00 98.31 169 SER A CA 1
ATOM 1175 C C . SER A 1 169 ? -5.188 14.638 -1.720 1.00 98.31 169 SER A C 1
ATOM 1177 O O . SER A 1 169 ? -4.523 15.495 -2.305 1.00 98.31 169 SER A O 1
ATOM 1179 N N . ILE A 1 170 ? -6.516 14.636 -1.716 1.00 97.44 170 ILE A N 1
ATOM 1180 C CA . ILE A 1 170 ? -7.331 15.764 -2.142 1.00 97.44 170 ILE A CA 1
ATOM 1181 C C . ILE A 1 170 ? -8.213 16.197 -0.984 1.00 97.44 170 ILE A C 1
ATOM 1183 O O . ILE A 1 170 ? -8.690 15.383 -0.191 1.00 97.44 170 ILE A O 1
ATOM 1187 N N . SER A 1 171 ? -8.454 17.500 -0.901 1.00 96.75 171 SER A N 1
ATOM 1188 C CA . SER A 1 171 ? -9.299 18.075 0.130 1.00 96.75 171 SER A CA 1
ATOM 1189 C C . SER A 1 171 ? -10.287 19.049 -0.490 1.00 96.75 171 SER A C 1
ATOM 1191 O O . SER A 1 171 ? -9.882 20.050 -1.084 1.00 96.75 171 SER A O 1
ATOM 1193 N N . VAL A 1 172 ? -11.578 18.772 -0.324 1.00 95.38 172 VAL A N 1
ATOM 1194 C CA . VAL A 1 172 ? -12.673 19.556 -0.904 1.00 95.38 172 VAL A CA 1
ATOM 1195 C C . VAL A 1 172 ? -13.551 20.173 0.194 1.00 95.38 172 VAL A C 1
ATOM 1197 O O . VAL A 1 172 ? -13.720 19.567 1.259 1.00 95.38 172 VAL A O 1
ATOM 1200 N N . PRO A 1 173 ? -14.102 21.384 -0.015 1.00 95.00 173 PRO A N 1
ATOM 1201 C CA . PRO A 1 173 ? -15.066 21.972 0.914 1.00 95.00 173 PRO A CA 1
ATOM 1202 C C . PRO A 1 173 ? -16.300 21.076 1.094 1.00 95.00 173 PRO A C 1
ATOM 1204 O O . PRO A 1 173 ? -16.835 20.558 0.117 1.00 95.00 173 PRO A O 1
ATOM 1207 N N . SER A 1 174 ? -16.767 20.912 2.334 1.00 90.75 174 SER A N 1
ATOM 1208 C CA . SER A 1 174 ? -17.968 20.140 2.671 1.00 90.75 174 SER A CA 1
ATOM 1209 C C . SER A 1 174 ? -18.696 20.801 3.846 1.00 90.75 174 SER A C 1
ATOM 1211 O O . SER A 1 174 ? -18.479 20.458 5.007 1.00 90.75 174 SER A O 1
ATOM 1213 N N . GLY A 1 175 ? -19.553 21.783 3.553 1.00 89.88 175 GLY A N 1
ATOM 1214 C CA . GLY A 1 175 ? -20.180 22.614 4.586 1.00 89.88 175 GLY A CA 1
ATOM 1215 C C . GLY A 1 175 ? -19.126 23.374 5.398 1.00 89.88 175 GLY A C 1
ATOM 1216 O O . GLY A 1 175 ? -18.226 23.986 4.826 1.00 89.88 175 GLY A O 1
ATOM 1217 N N . SER A 1 176 ? -19.2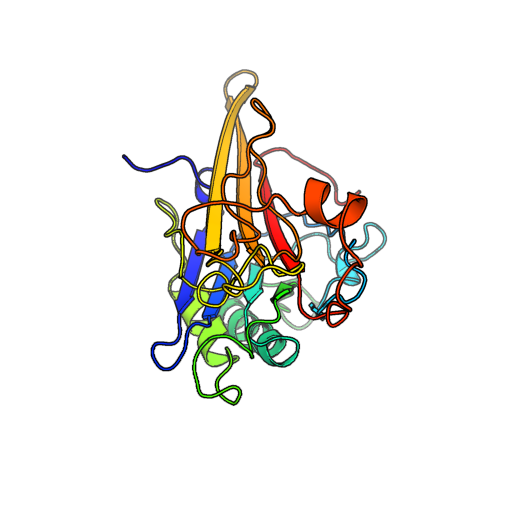14 23.304 6.727 1.00 89.31 176 SER A N 1
ATOM 1218 C CA . SER A 1 176 ? -18.238 23.921 7.641 1.00 89.31 176 SER A CA 1
ATOM 1219 C C . SER A 1 176 ? -16.972 23.081 7.863 1.00 89.31 176 SER A C 1
ATOM 1221 O O . SER A 1 176 ? -16.107 23.479 8.641 1.00 89.31 176 SER A O 1
ATOM 1223 N N . SER A 1 177 ? -16.858 21.912 7.227 1.00 91.19 177 SER A N 1
ATOM 1224 C CA . SER A 1 177 ? -15.697 21.024 7.321 1.00 91.19 177 SER A CA 1
ATOM 1225 C C . SER A 1 177 ? -15.067 20.776 5.946 1.00 91.19 177 SER A C 1
ATOM 1227 O O . SER A 1 177 ? -15.465 21.344 4.924 1.00 91.19 177 SER A O 1
ATOM 1229 N N . ARG A 1 178 ? -14.026 19.940 5.916 1.00 94.81 178 ARG A N 1
ATOM 1230 C CA . ARG A 1 178 ? -13.367 19.498 4.685 1.00 94.81 178 ARG A CA 1
ATOM 1231 C C . ARG A 1 178 ? -13.530 17.992 4.537 1.00 94.81 178 ARG A C 1
ATOM 1233 O O . ARG A 1 178 ? -13.257 17.253 5.484 1.00 94.81 178 ARG A O 1
ATOM 1240 N N . LEU A 1 179 ? -13.945 17.553 3.355 1.00 97.19 179 LEU A N 1
ATOM 1241 C CA . LEU A 1 179 ? -13.874 16.154 2.955 1.00 97.19 179 LEU A CA 1
ATOM 1242 C C . LEU A 1 179 ? -12.467 15.900 2.415 1.00 97.19 179 LEU A C 1
ATOM 1244 O O . LEU A 1 179 ? -11.983 16.646 1.563 1.00 97.19 179 LEU A O 1
ATOM 1248 N N . ILE A 1 180 ? -11.801 14.880 2.940 1.00 98.25 180 ILE A N 1
ATOM 1249 C CA . ILE A 1 180 ? -10.442 14.504 2.556 1.00 98.25 180 ILE A CA 1
ATOM 1250 C C . ILE A 1 180 ? -10.481 13.077 2.029 1.00 98.25 180 ILE A C 1
ATOM 1252 O O . ILE A 1 180 ? -11.097 12.202 2.643 1.00 98.25 180 ILE A O 1
ATOM 1256 N N . VAL A 1 181 ? -9.822 12.853 0.896 1.00 98.44 181 VAL A N 1
ATOM 1257 C CA . VAL A 1 181 ? -9.563 11.521 0.346 1.00 98.44 181 VAL A CA 1
ATOM 1258 C C . VAL A 1 181 ? -8.063 11.403 0.133 1.00 98.44 181 VAL A C 1
ATOM 1260 O O . VAL A 1 181 ? -7.479 12.189 -0.609 1.00 98.44 181 VAL A O 1
ATOM 1263 N N . GLY A 1 182 ? -7.443 10.450 0.816 1.00 98.56 182 GLY A N 1
ATOM 1264 C CA . GLY A 1 182 ? -6.021 10.150 0.737 1.00 98.56 182 GLY A CA 1
ATOM 1265 C C . GLY A 1 182 ? -5.778 8.796 0.084 1.00 98.56 182 GLY A C 1
ATOM 1266 O O . GLY A 1 182 ? -6.601 7.892 0.213 1.00 98.56 182 GLY A O 1
ATOM 1267 N N . ALA A 1 183 ? -4.646 8.638 -0.592 1.00 98.81 183 ALA A N 1
ATOM 1268 C CA . ALA A 1 183 ? -4.245 7.375 -1.199 1.00 98.81 183 ALA A CA 1
ATOM 1269 C C . ALA A 1 183 ? -2.759 7.092 -0.967 1.00 98.81 183 ALA A C 1
ATOM 1271 O O . ALA A 1 183 ? -1.945 8.014 -0.940 1.00 98.81 183 ALA A O 1
ATOM 1272 N N . ILE A 1 184 ? -2.401 5.817 -0.833 1.00 98.88 184 ILE A N 1
ATOM 1273 C CA . ILE A 1 184 ? -1.018 5.327 -0.827 1.00 98.88 184 ILE A CA 1
ATOM 1274 C C . ILE A 1 184 ? -0.933 4.052 -1.662 1.00 98.88 184 ILE A C 1
ATOM 1276 O O . ILE A 1 184 ? -1.772 3.166 -1.518 1.00 98.88 184 ILE A O 1
ATOM 1280 N N . VAL A 1 185 ? 0.045 3.962 -2.563 1.00 98.81 185 VAL A N 1
ATOM 1281 C CA . VAL A 1 185 ? 0.106 2.908 -3.585 1.00 98.81 185 VAL A CA 1
ATOM 1282 C C . VAL A 1 185 ? 1.544 2.447 -3.799 1.00 98.81 185 VAL A C 1
ATOM 1284 O O . VAL A 1 185 ? 2.420 3.265 -4.064 1.00 98.81 185 VAL A O 1
ATOM 1287 N N . ALA A 1 186 ? 1.785 1.137 -3.735 1.00 98.62 186 ALA A N 1
ATOM 1288 C CA . ALA A 1 186 ? 3.016 0.504 -4.199 1.00 98.62 186 ALA A CA 1
ATOM 1289 C C . ALA A 1 186 ? 2.825 0.017 -5.645 1.00 98.62 186 ALA A C 1
ATOM 1291 O O . ALA A 1 186 ? 1.988 -0.847 -5.926 1.00 98.62 186 ALA A O 1
ATOM 1292 N N . VAL A 1 187 ? 3.595 0.588 -6.573 1.00 97.94 187 VAL A N 1
ATOM 1293 C CA . VAL A 1 187 ? 3.414 0.404 -8.019 1.00 97.94 187 VAL A CA 1
ATOM 1294 C C . VAL A 1 187 ? 4.446 -0.584 -8.564 1.00 97.94 187 VAL A C 1
ATOM 1296 O O . VAL A 1 187 ? 5.576 -0.206 -8.873 1.00 97.94 187 VAL A O 1
ATOM 1299 N N . ASN A 1 188 ? 4.045 -1.853 -8.700 1.00 96.62 188 ASN A N 1
ATOM 1300 C CA . ASN A 1 188 ? 4.849 -2.939 -9.271 1.00 96.62 188 ASN A CA 1
ATOM 1301 C C . ASN A 1 188 ? 4.220 -3.491 -10.575 1.00 96.62 188 ASN A C 1
ATOM 1303 O O . ASN A 1 188 ? 4.060 -4.702 -10.764 1.00 96.62 188 ASN A O 1
ATOM 1307 N N . ALA A 1 189 ? 3.772 -2.577 -11.438 1.00 93.81 189 ALA A N 1
ATOM 1308 C CA . ALA A 1 189 ? 2.931 -2.863 -12.596 1.00 93.81 189 ALA A CA 1
ATOM 1309 C C . ALA A 1 189 ? 3.677 -3.559 -13.750 1.00 93.81 189 ALA A C 1
ATOM 1311 O O . ALA A 1 189 ? 4.860 -3.333 -13.983 1.00 93.81 189 ALA A O 1
ATOM 1312 N N . VAL A 1 190 ? 2.949 -4.356 -14.541 1.00 91.00 190 VAL A N 1
ATOM 1313 C CA . VAL A 1 190 ? 3.444 -4.862 -15.838 1.00 91.00 190 VAL A CA 1
ATOM 1314 C C . VAL A 1 190 ? 3.683 -3.707 -16.814 1.00 91.00 190 VAL A C 1
ATOM 1316 O O . VAL A 1 190 ? 4.699 -3.662 -17.503 1.00 91.00 190 VAL A O 1
ATOM 1319 N N . GLY A 1 191 ? 2.701 -2.810 -16.906 1.00 91.25 191 GLY A N 1
ATOM 1320 C CA . GLY A 1 191 ? 2.639 -1.764 -17.918 1.00 91.25 191 GLY A CA 1
ATOM 1321 C C . GLY A 1 191 ? 3.323 -0.463 -17.513 1.00 91.25 191 GLY A C 1
ATOM 1322 O O . GLY A 1 191 ? 4.110 -0.405 -16.565 1.00 91.25 191 GLY A O 1
ATOM 1323 N N . ASP A 1 192 ? 2.970 0.576 -18.260 1.00 94.88 192 ASP A N 1
ATOM 1324 C CA . ASP A 1 192 ? 3.469 1.934 -18.089 1.00 94.88 192 ASP A CA 1
ATOM 1325 C C . ASP A 1 192 ? 2.581 2.746 -17.140 1.00 94.88 192 ASP A C 1
ATOM 1327 O O . ASP A 1 192 ? 1.360 2.584 -17.100 1.00 94.88 192 ASP A O 1
ATOM 1331 N N . VAL A 1 193 ? 3.204 3.679 -16.427 1.00 96.62 193 VAL A N 1
ATOM 1332 C CA . VAL A 1 193 ? 2.555 4.798 -15.748 1.00 96.62 193 VAL A CA 1
ATOM 1333 C C . VAL A 1 193 ? 2.376 5.918 -16.765 1.00 96.62 193 VAL A C 1
ATOM 1335 O O . VAL A 1 193 ? 3.348 6.414 -17.341 1.00 96.62 193 VAL A O 1
ATOM 1338 N N . ILE A 1 194 ? 1.125 6.305 -16.983 1.00 97.25 194 ILE A N 1
ATOM 1339 C CA . ILE A 1 194 ? 0.730 7.284 -17.993 1.00 97.25 194 ILE A CA 1
ATOM 1340 C C . ILE A 1 194 ? 0.245 8.553 -17.302 1.00 97.25 194 ILE A C 1
ATOM 1342 O O . ILE A 1 194 ? -0.562 8.480 -16.377 1.00 97.25 194 ILE A O 1
ATOM 1346 N N . ASP A 1 195 ? 0.697 9.708 -17.781 1.00 96.75 195 ASP A N 1
ATOM 1347 C CA . ASP A 1 195 ? 0.076 10.985 -17.446 1.00 96.75 195 ASP A CA 1
ATOM 1348 C C . ASP A 1 195 ? -1.299 11.055 -18.135 1.00 96.75 195 ASP A C 1
ATOM 1350 O O . ASP A 1 195 ? -1.363 11.039 -19.370 1.00 96.75 195 ASP A O 1
ATOM 1354 N N . PRO A 1 196 ? -2.409 11.121 -17.380 1.00 95.50 196 PRO A N 1
ATOM 1355 C CA . PRO A 1 196 ? -3.744 11.112 -17.965 1.00 95.50 196 PRO A CA 1
ATOM 1356 C C . PRO A 1 196 ? -4.068 12.379 -18.770 1.00 95.50 196 PRO A C 1
ATOM 1358 O O . PRO A 1 196 ? -4.936 12.320 -19.637 1.00 95.50 196 PRO A O 1
ATOM 1361 N N . ALA A 1 197 ? -3.398 13.509 -18.518 1.00 96.94 197 ALA A N 1
ATOM 1362 C CA . ALA A 1 197 ? -3.662 14.766 -19.219 1.00 96.94 197 ALA A CA 1
ATOM 1363 C C . ALA A 1 197 ? -3.008 14.804 -20.606 1.00 96.94 197 ALA A C 1
ATOM 1365 O O . ALA A 1 197 ? -3.582 15.337 -21.554 1.00 96.94 197 ALA A O 1
ATOM 1366 N N . THR A 1 198 ? -1.807 14.236 -20.728 1.00 97.06 198 THR A N 1
ATOM 1367 C CA . THR A 1 198 ? -1.009 14.285 -21.965 1.00 97.06 198 THR A CA 1
ATOM 1368 C C . THR A 1 198 ? -0.968 12.955 -22.714 1.00 97.06 198 THR A C 1
ATOM 1370 O O . THR A 1 198 ? -0.623 12.910 -23.895 1.00 97.06 198 THR A O 1
ATOM 1373 N N . GLY A 1 199 ? -1.290 11.849 -22.041 1.00 96.19 199 GLY A N 1
ATOM 1374 C CA . GLY A 1 199 ? -1.120 10.492 -22.554 1.00 96.19 199 GLY A CA 1
ATOM 1375 C C . GLY A 1 199 ? 0.342 10.032 -22.628 1.00 96.19 199 GLY A C 1
ATOM 1376 O O . GLY A 1 199 ? 0.599 8.939 -23.152 1.00 96.19 199 GLY A O 1
ATOM 1377 N N . ALA A 1 200 ? 1.288 10.835 -22.129 1.00 96.81 200 ALA A N 1
ATOM 1378 C CA . ALA A 1 200 ? 2.713 10.535 -22.140 1.00 96.81 200 ALA A CA 1
ATOM 1379 C C . ALA A 1 200 ? 3.079 9.449 -21.116 1.00 96.81 200 ALA A C 1
ATOM 1381 O O . ALA A 1 200 ? 2.460 9.331 -20.059 1.00 96.81 200 ALA A O 1
ATOM 1382 N N . VAL A 1 201 ? 4.112 8.662 -21.426 1.00 96.62 201 VAL A N 1
ATOM 1383 C CA . VAL A 1 201 ? 4.701 7.715 -20.470 1.00 96.62 201 VAL A CA 1
ATOM 1384 C C . VAL A 1 201 ? 5.574 8.489 -19.485 1.00 96.62 201 VAL A C 1
ATOM 1386 O O . VAL A 1 201 ? 6.491 9.194 -19.902 1.00 96.62 201 VAL A O 1
ATOM 1389 N N . VAL A 1 202 ? 5.295 8.341 -18.190 1.00 96.12 202 VAL A N 1
ATOM 1390 C CA . VAL A 1 202 ? 6.049 8.971 -17.091 1.00 96.12 202 VAL A CA 1
ATOM 1391 C C . VAL A 1 202 ? 7.097 8.010 -16.529 1.00 96.12 202 VAL A C 1
ATOM 1393 O O . VAL A 1 202 ? 8.223 8.403 -16.233 1.00 96.12 202 VAL A O 1
ATOM 1396 N N . ALA A 1 203 ? 6.730 6.736 -16.407 1.00 95.44 203 ALA A N 1
ATOM 1397 C CA . ALA A 1 203 ? 7.613 5.640 -16.032 1.00 95.44 203 ALA A CA 1
ATOM 1398 C C . ALA A 1 203 ? 7.091 4.361 -16.683 1.00 95.44 203 ALA A C 1
ATOM 1400 O O . ALA A 1 203 ? 5.882 4.157 -16.743 1.00 95.44 203 ALA A O 1
ATOM 1401 N N . GLY A 1 204 ? 7.957 3.489 -17.185 1.00 94.00 204 GLY A N 1
ATOM 1402 C CA . GLY A 1 204 ? 7.476 2.336 -17.937 1.00 94.00 204 GLY A CA 1
ATOM 1403 C C . GLY A 1 204 ? 8.550 1.656 -18.760 1.00 94.00 204 GLY A C 1
ATOM 1404 O O . GLY A 1 204 ? 9.737 1.731 -18.437 1.00 94.00 204 GLY A O 1
ATOM 1405 N N . VAL A 1 205 ? 8.115 0.967 -19.812 1.00 92.50 205 VAL A N 1
ATOM 1406 C CA . VAL A 1 205 ? 8.974 0.173 -20.683 1.00 92.50 205 VAL A CA 1
ATOM 1407 C C . VAL A 1 205 ? 10.021 1.074 -21.314 1.00 92.50 205 VAL A C 1
ATOM 1409 O O . VAL A 1 205 ? 9.709 2.030 -22.031 1.00 92.50 205 VAL A O 1
ATOM 1412 N N . ARG A 1 206 ? 11.286 0.751 -21.060 1.00 91.75 206 ARG A N 1
ATOM 1413 C CA . ARG A 1 206 ? 12.419 1.536 -21.541 1.00 91.75 206 ARG A CA 1
ATOM 1414 C C . ARG A 1 206 ? 12.733 1.196 -22.995 1.00 91.75 206 ARG A C 1
ATOM 1416 O O . ARG A 1 206 ? 12.615 0.048 -23.431 1.00 91.75 206 ARG A O 1
ATOM 1423 N N . SER A 1 207 ? 13.156 2.205 -23.751 1.00 90.38 207 SER A N 1
ATOM 1424 C CA . SER A 1 207 ? 13.710 2.021 -25.093 1.00 90.38 207 SER A CA 1
ATOM 1425 C C . SER A 1 207 ? 14.942 1.107 -25.059 1.00 90.38 207 SER A C 1
ATOM 1427 O O . SER A 1 207 ? 15.585 0.946 -24.022 1.00 90.38 207 SER A O 1
ATOM 1429 N N . LYS A 1 208 ? 15.296 0.495 -26.199 1.00 87.06 208 LYS A N 1
ATOM 1430 C CA . LYS A 1 208 ? 16.446 -0.429 -26.290 1.00 87.06 208 LYS A CA 1
ATOM 1431 C C . LYS A 1 208 ? 17.772 0.219 -25.868 1.00 87.06 208 LYS A C 1
ATOM 1433 O O . LYS A 1 208 ? 18.625 -0.464 -25.321 1.00 87.06 208 LYS A O 1
ATOM 1438 N N . ASP A 1 209 ? 17.925 1.521 -26.098 1.00 88.12 209 ASP A N 1
ATOM 1439 C CA . ASP A 1 209 ? 19.089 2.310 -25.677 1.00 88.12 209 ASP A CA 1
ATOM 1440 C C . ASP A 1 209 ? 18.998 2.818 -24.222 1.00 88.12 209 ASP A C 1
ATOM 1442 O O . ASP A 1 209 ? 19.931 3.449 -23.729 1.00 88.12 209 ASP A O 1
ATOM 1446 N N . GLY A 1 210 ? 17.876 2.573 -23.535 1.00 87.56 210 GLY A N 1
ATOM 1447 C CA . GLY A 1 210 ? 17.616 2.977 -22.153 1.00 87.56 210 GLY A CA 1
ATOM 1448 C C . GLY A 1 210 ? 17.404 4.480 -21.933 1.00 87.56 210 GLY A C 1
ATOM 1449 O O . GLY A 1 210 ? 17.257 4.896 -20.779 1.00 87.56 210 GLY A O 1
ATOM 1450 N N . ARG A 1 211 ? 17.393 5.298 -22.996 1.00 89.00 211 ARG A N 1
ATOM 1451 C CA . ARG A 1 211 ? 17.355 6.773 -22.914 1.00 89.00 211 ARG A CA 1
ATOM 1452 C C . ARG A 1 211 ? 15.948 7.369 -22.901 1.00 89.00 211 ARG A C 1
ATOM 1454 O O . ARG A 1 211 ? 15.804 8.563 -22.665 1.00 89.00 211 ARG A O 1
ATOM 1461 N N . GLY A 1 212 ? 14.921 6.558 -23.128 1.00 92.06 212 GLY A N 1
ATOM 1462 C CA . GLY A 1 212 ? 13.531 6.991 -23.110 1.00 92.06 212 GLY A CA 1
ATOM 1463 C C . GLY A 1 212 ? 12.567 5.828 -22.920 1.00 92.06 212 GLY A C 1
ATOM 1464 O O . GLY A 1 212 ? 12.935 4.766 -22.410 1.00 92.06 212 GLY A O 1
ATOM 1465 N N . PHE A 1 213 ? 11.325 6.038 -23.348 1.00 94.00 213 PHE A N 1
ATOM 1466 C CA . PHE A 1 213 ? 10.248 5.061 -23.224 1.00 94.00 213 PHE A CA 1
ATOM 1467 C C . PHE A 1 213 ? 9.849 4.505 -24.585 1.00 94.00 213 PHE A C 1
ATOM 1469 O O . PHE A 1 213 ? 9.686 5.251 -25.549 1.00 94.00 213 PHE A O 1
ATOM 1476 N N . ALA A 1 214 ? 9.674 3.188 -24.652 1.00 91.44 214 ALA A N 1
ATOM 1477 C CA . ALA A 1 214 ? 9.201 2.508 -25.853 1.00 91.44 214 ALA A CA 1
ATOM 1478 C C . ALA A 1 214 ? 7.669 2.543 -25.994 1.00 91.44 214 ALA A C 1
ATOM 1480 O O . ALA A 1 214 ? 7.167 2.284 -27.084 1.00 91.44 214 ALA A O 1
ATOM 1481 N N . ASP A 1 215 ? 6.954 2.897 -24.917 1.00 91.69 215 ASP A N 1
ATOM 1482 C CA . ASP A 1 215 ? 5.491 2.857 -24.799 1.00 91.69 215 ASP A CA 1
ATOM 1483 C C . ASP A 1 215 ? 4.938 1.443 -25.034 1.00 91.69 215 ASP A C 1
ATOM 1485 O O . ASP A 1 215 ? 4.767 0.982 -26.167 1.00 91.69 215 ASP A O 1
ATOM 1489 N N . ALA A 1 216 ? 4.608 0.752 -23.943 1.00 90.06 216 ALA A N 1
ATOM 1490 C CA . ALA A 1 216 ? 4.068 -0.601 -23.961 1.00 90.06 216 ALA A CA 1
ATOM 1491 C C . ALA A 1 216 ? 2.842 -0.718 -24.878 1.00 90.06 216 ALA A C 1
ATOM 1493 O O . ALA A 1 216 ? 2.665 -1.731 -25.549 1.00 90.06 216 ALA A O 1
ATOM 1494 N N . ARG A 1 217 ? 2.009 0.328 -24.970 1.00 91.25 217 ARG A N 1
ATOM 1495 C CA . ARG A 1 217 ? 0.810 0.321 -25.821 1.00 91.25 217 ARG A CA 1
ATOM 1496 C C . ARG A 1 217 ? 1.194 0.258 -27.295 1.00 91.25 217 ARG A C 1
ATOM 1498 O O . ARG A 1 217 ? 0.491 -0.385 -28.070 1.00 91.25 217 ARG A O 1
ATOM 1505 N N . LYS A 1 218 ? 2.274 0.940 -27.694 1.00 90.12 218 LYS A N 1
ATOM 1506 C CA . LYS A 1 218 ? 2.795 0.883 -29.067 1.00 90.12 218 LYS A CA 1
ATOM 1507 C C . LYS A 1 218 ? 3.405 -0.485 -29.338 1.00 90.12 218 LYS A C 1
ATOM 1509 O O . LYS A 1 218 ? 2.987 -1.120 -30.298 1.00 90.12 218 LYS A O 1
ATOM 1514 N N . LEU A 1 219 ? 4.277 -0.963 -28.447 1.00 87.00 219 LEU A N 1
ATOM 1515 C CA . LEU A 1 219 ? 4.920 -2.274 -28.577 1.00 87.00 219 LEU A CA 1
ATOM 1516 C C . LEU A 1 219 ? 3.906 -3.410 -28.738 1.00 87.00 219 LEU A C 1
ATOM 1518 O O . LEU A 1 219 ? 4.047 -4.218 -29.646 1.00 87.00 219 LEU A O 1
ATOM 1522 N N . LEU A 1 220 ? 2.841 -3.429 -27.932 1.00 86.19 220 LEU A N 1
ATOM 1523 C CA . LEU A 1 220 ? 1.788 -4.450 -28.014 1.00 86.19 220 LEU A CA 1
ATOM 1524 C C . LEU A 1 220 ? 1.061 -4.491 -29.371 1.00 86.19 220 LEU A C 1
ATOM 1526 O O . LEU A 1 220 ? 0.447 -5.503 -29.693 1.00 86.19 220 LEU A O 1
ATOM 1530 N N . ARG A 1 221 ? 1.085 -3.400 -30.147 1.00 87.75 221 ARG A N 1
ATOM 1531 C CA . ARG A 1 221 ? 0.449 -3.324 -31.473 1.00 87.75 221 ARG A CA 1
ATOM 1532 C C . ARG A 1 221 ? 1.409 -3.595 -32.627 1.00 87.75 221 ARG A C 1
ATOM 1534 O O . ARG A 1 221 ? 0.939 -3.874 -33.725 1.00 87.75 221 ARG A O 1
ATOM 1541 N N . THR A 1 222 ? 2.714 -3.444 -32.412 1.00 86.19 222 THR A N 1
ATOM 1542 C CA . THR A 1 222 ? 3.712 -3.457 -33.494 1.00 86.19 222 THR A CA 1
ATOM 1543 C C . THR A 1 222 ? 4.700 -4.609 -33.401 1.00 86.19 222 THR A C 1
ATOM 1545 O O . THR A 1 222 ? 5.287 -4.969 -34.413 1.00 86.19 222 THR A O 1
ATOM 1548 N N . GLU A 1 223 ? 4.893 -5.182 -32.216 1.00 78.88 223 GLU A N 1
ATOM 1549 C CA . GLU A 1 223 ? 5.878 -6.228 -31.958 1.00 78.88 223 GLU A CA 1
ATOM 1550 C C . GLU A 1 223 ? 5.189 -7.520 -31.494 1.00 78.88 223 GLU A C 1
ATOM 1552 O O . GLU A 1 223 ? 4.135 -7.465 -30.849 1.00 78.88 223 GLU A O 1
ATOM 1557 N N . PRO A 1 224 ? 5.786 -8.697 -31.751 1.00 71.44 224 PRO A N 1
ATOM 1558 C CA . PRO A 1 224 ? 5.373 -9.926 -31.090 1.00 71.44 224 PRO A CA 1
ATOM 1559 C C . PRO A 1 224 ? 5.482 -9.734 -29.576 1.00 71.44 224 PRO A C 1
ATOM 1561 O O . PRO A 1 224 ? 6.562 -9.440 -29.064 1.00 71.44 224 PRO A O 1
ATOM 1564 N N . VAL A 1 225 ? 4.366 -9.880 -28.857 1.00 60.72 225 VAL A N 1
ATOM 1565 C CA . VAL A 1 225 ? 4.338 -9.710 -27.400 1.00 60.72 225 VAL A CA 1
ATOM 1566 C C . VAL A 1 225 ? 5.239 -10.778 -26.773 1.00 60.72 225 VAL A C 1
ATOM 1568 O O . VAL A 1 225 ? 4.930 -11.967 -26.901 1.00 60.72 225 VAL A O 1
ATOM 1571 N N . PRO A 1 226 ? 6.347 -10.408 -26.103 1.00 59.97 226 PRO A N 1
ATOM 1572 C CA . PRO A 1 226 ? 7.144 -11.381 -25.370 1.00 59.97 226 PRO A CA 1
ATOM 1573 C C . PRO A 1 226 ? 6.256 -12.032 -24.311 1.00 59.97 226 PRO A C 1
ATOM 1575 O O . PRO A 1 226 ? 5.461 -11.335 -23.676 1.00 59.97 226 PRO A O 1
ATOM 1578 N N . GLN A 1 227 ? 6.385 -13.344 -24.100 1.00 58.34 227 GLN A N 1
ATOM 1579 C CA . GLN A 1 227 ? 5.693 -13.996 -22.991 1.00 58.34 227 GLN A CA 1
ATOM 1580 C C . GLN A 1 227 ? 6.141 -13.336 -21.684 1.00 58.34 227 GLN A C 1
ATOM 1582 O O . GLN A 1 227 ? 7.272 -13.516 -21.238 1.00 58.34 227 GLN A O 1
ATOM 1587 N N . THR A 1 228 ? 5.265 -12.534 -21.085 1.00 60.00 228 THR A N 1
ATOM 1588 C CA . THR A 1 228 ? 5.474 -12.039 -19.731 1.00 60.00 228 THR A CA 1
ATOM 1589 C C . THR A 1 228 ? 5.186 -13.185 -18.774 1.00 60.00 228 THR A C 1
ATOM 1591 O O . THR A 1 228 ? 4.221 -13.934 -18.947 1.00 60.00 228 THR A O 1
ATOM 1594 N N . THR A 1 229 ? 6.026 -13.358 -17.756 1.00 60.94 229 THR A N 1
ATOM 1595 C CA . THR A 1 229 ? 5.740 -14.319 -16.694 1.00 60.94 229 THR A CA 1
ATOM 1596 C C . THR A 1 229 ? 4.463 -13.886 -15.978 1.00 60.94 229 THR A C 1
ATOM 1598 O O . THR A 1 229 ? 4.399 -12.823 -15.348 1.00 60.94 229 THR A O 1
ATOM 1601 N N . VAL A 1 230 ? 3.422 -14.706 -16.104 1.00 61.53 230 VAL A N 1
ATOM 1602 C CA . VAL A 1 230 ? 2.132 -14.486 -15.450 1.00 61.53 230 VAL A CA 1
ATOM 1603 C C . VAL A 1 230 ? 2.339 -14.451 -13.932 1.00 61.53 230 VAL A C 1
ATOM 1605 O O . VAL A 1 230 ? 3.090 -15.246 -13.375 1.00 61.53 230 VAL A O 1
ATOM 1608 N N . GLY A 1 231 ? 1.675 -13.510 -13.260 1.00 63.47 231 GLY A N 1
ATOM 1609 C CA . GLY A 1 231 ? 1.585 -13.477 -11.797 1.00 63.47 231 GLY A CA 1
ATOM 1610 C C . GLY A 1 231 ? 2.752 -12.843 -11.031 1.00 63.47 231 GLY A C 1
ATOM 1611 O O . GLY A 1 231 ? 2.784 -12.931 -9.811 1.00 63.47 231 GLY A O 1
ATOM 1612 N N . GLN A 1 232 ? 3.687 -12.164 -11.702 1.00 76.31 232 GLN A N 1
ATOM 1613 C CA . GLN A 1 232 ? 4.832 -11.494 -11.052 1.00 76.31 232 GLN A CA 1
ATOM 1614 C C . GLN A 1 232 ? 4.669 -9.967 -10.906 1.00 76.31 232 GLN A C 1
ATOM 1616 O O . GLN A 1 232 ? 5.647 -9.229 -10.766 1.00 76.31 232 GLN A O 1
ATOM 1621 N N . ASN A 1 233 ? 3.440 -9.453 -11.005 1.00 82.38 233 ASN A N 1
ATOM 1622 C CA . ASN A 1 233 ? 3.186 -8.022 -11.167 1.00 82.38 233 ASN A CA 1
ATOM 1623 C C . ASN A 1 233 ? 1.884 -7.607 -10.495 1.00 82.38 233 ASN A C 1
ATOM 1625 O O . ASN A 1 233 ? 0.859 -8.260 -10.688 1.00 82.38 233 ASN A O 1
ATOM 1629 N N . THR A 1 234 ? 1.922 -6.495 -9.764 1.00 88.94 234 THR A N 1
ATOM 1630 C CA . THR A 1 234 ? 0.794 -6.052 -8.941 1.00 88.94 234 THR A CA 1
ATOM 1631 C C . THR A 1 234 ? 0.899 -4.554 -8.678 1.00 88.94 234 THR A C 1
ATOM 1633 O O . THR A 1 234 ? 1.987 -4.034 -8.459 1.00 88.94 234 THR A O 1
ATOM 1636 N N . THR A 1 235 ? -0.229 -3.859 -8.633 1.00 96.25 235 THR A N 1
ATOM 1637 C CA . THR A 1 235 ? -0.321 -2.551 -7.979 1.00 96.25 235 THR A CA 1
ATOM 1638 C C . THR A 1 235 ? -1.239 -2.730 -6.785 1.00 96.25 235 THR A C 1
ATOM 1640 O O . THR A 1 235 ? -2.357 -3.212 -6.948 1.00 96.25 235 THR A O 1
ATOM 1643 N N . ILE A 1 236 ? -0.752 -2.394 -5.595 1.00 98.44 236 ILE A N 1
ATOM 1644 C CA . ILE A 1 236 ? -1.506 -2.520 -4.343 1.00 98.44 236 ILE A CA 1
ATOM 1645 C C . ILE A 1 236 ? -1.519 -1.174 -3.635 1.00 98.44 236 ILE A C 1
ATOM 1647 O O . ILE A 1 236 ? -0.548 -0.424 -3.710 1.00 98.44 236 ILE A O 1
ATOM 1651 N N . GLY A 1 237 ? -2.605 -0.857 -2.943 1.00 98.31 237 GLY A N 1
ATOM 1652 C CA . GLY A 1 237 ? -2.728 0.426 -2.275 1.00 98.31 237 GLY A CA 1
ATOM 1653 C C . GLY A 1 237 ? -3.913 0.499 -1.331 1.00 98.31 237 GLY A C 1
ATOM 1654 O O . GLY A 1 237 ? -4.731 -0.416 -1.267 1.00 98.31 237 GLY A O 1
ATOM 1655 N N . VAL A 1 238 ? -3.983 1.612 -0.610 1.00 98.88 238 VAL A N 1
ATOM 1656 C CA . VAL A 1 238 ? -5.072 1.962 0.301 1.00 98.88 238 VAL A CA 1
ATOM 1657 C C . VAL A 1 238 ? -5.605 3.329 -0.096 1.00 98.88 238 VAL A C 1
ATOM 1659 O O . VAL A 1 238 ? -4.827 4.246 -0.362 1.00 98.88 238 VAL A O 1
ATOM 1662 N N . VAL A 1 239 ? -6.929 3.460 -0.103 1.00 98.75 239 VAL A N 1
ATOM 1663 C CA . VAL A 1 239 ? -7.630 4.744 -0.156 1.00 98.75 239 VAL A CA 1
ATOM 1664 C C . VAL A 1 239 ? -8.329 4.940 1.184 1.00 98.75 239 VAL A C 1
ATOM 1666 O O . VAL A 1 239 ? -8.982 4.025 1.679 1.00 98.75 239 VAL A O 1
ATOM 1669 N N . ALA A 1 240 ? -8.180 6.120 1.775 1.00 98.62 240 ALA A N 1
ATOM 1670 C CA . ALA A 1 240 ? -8.793 6.490 3.043 1.00 98.62 240 ALA A CA 1
ATOM 1671 C C . ALA A 1 240 ? -9.581 7.790 2.890 1.00 98.62 240 ALA A C 1
ATOM 1673 O O . ALA A 1 240 ? -9.227 8.659 2.092 1.00 98.62 240 ALA A O 1
ATOM 1674 N N . THR A 1 241 ? -10.643 7.950 3.672 1.00 98.44 241 THR A N 1
ATOM 1675 C CA . THR A 1 241 ? -11.428 9.184 3.697 1.00 98.44 241 THR A CA 1
ATOM 1676 C C . THR A 1 241 ? -12.023 9.435 5.074 1.00 98.44 241 THR A C 1
ATOM 1678 O O . THR A 1 241 ? -12.244 8.502 5.841 1.00 98.44 241 THR A O 1
ATOM 1681 N N . ASN A 1 242 ? -12.298 10.703 5.378 1.00 97.25 242 ASN A N 1
ATOM 1682 C CA . ASN A 1 242 ? -13.089 11.092 6.544 1.00 97.25 242 ASN A CA 1
ATOM 1683 C C . ASN A 1 242 ? -14.606 11.148 6.256 1.00 97.25 242 ASN A C 1
ATOM 1685 O O . ASN A 1 242 ? -15.377 11.526 7.141 1.00 97.25 242 ASN A O 1
ATOM 1689 N N . ALA A 1 243 ? -15.053 10.778 5.047 1.00 96.44 243 ALA A N 1
ATOM 1690 C CA . ALA A 1 243 ? -16.466 10.523 4.784 1.00 96.44 243 ALA A CA 1
ATOM 1691 C C . ALA A 1 243 ? -16.971 9.329 5.602 1.00 96.44 243 ALA A C 1
ATOM 1693 O O . ALA A 1 243 ? -16.266 8.344 5.814 1.00 96.44 243 ALA A O 1
ATOM 1694 N N . ARG A 1 244 ? -18.239 9.391 6.013 1.00 95.12 244 ARG A N 1
ATOM 1695 C CA . ARG A 1 244 ? -18.933 8.233 6.582 1.00 95.12 244 ARG A CA 1
ATOM 1696 C C . ARG A 1 244 ? -19.412 7.351 5.438 1.00 95.12 244 ARG A C 1
ATOM 1698 O O . ARG A 1 244 ? -20.346 7.729 4.738 1.00 95.12 244 ARG A O 1
ATOM 1705 N N . LEU A 1 245 ? -18.771 6.203 5.269 1.00 96.62 245 LEU A N 1
ATOM 1706 C CA . LEU A 1 245 ? -19.132 5.198 4.277 1.00 96.62 245 LEU A CA 1
ATOM 1707 C C . LEU A 1 245 ? -19.555 3.908 4.976 1.00 96.62 245 LEU A C 1
ATOM 1709 O O . LEU A 1 245 ? -19.062 3.579 6.058 1.00 96.62 245 LEU A O 1
ATOM 1713 N N . THR A 1 246 ? -20.488 3.196 4.354 1.00 96.31 246 THR A N 1
ATOM 1714 C CA . THR A 1 246 ? -20.768 1.801 4.686 1.00 96.31 246 THR A CA 1
ATOM 1715 C C . THR A 1 246 ? -19.690 0.900 4.097 1.00 96.31 246 THR A C 1
ATOM 1717 O O . THR A 1 246 ? -18.821 1.342 3.352 1.00 96.31 246 THR A O 1
ATOM 1720 N N . LYS A 1 247 ? -19.735 -0.380 4.460 1.00 93.69 247 LYS A N 1
ATOM 1721 C CA . LYS A 1 247 ? -18.850 -1.393 3.889 1.00 93.69 247 LYS A CA 1
ATOM 1722 C C . LYS A 1 247 ? -19.204 -1.748 2.437 1.00 93.69 247 LYS A C 1
ATOM 1724 O O . LYS A 1 247 ? -18.313 -2.120 1.680 1.00 93.69 247 LYS A O 1
ATOM 1729 N N . ALA A 1 248 ? -20.493 -1.643 2.094 1.00 90.62 248 ALA A N 1
ATOM 1730 C CA . ALA A 1 248 ? -21.025 -1.708 0.730 1.00 90.62 248 ALA A CA 1
ATOM 1731 C C . ALA A 1 248 ? -20.851 -0.376 -0.004 1.00 90.62 248 ALA A C 1
ATOM 1733 O O . ALA A 1 248 ? -20.925 0.667 0.694 1.00 90.62 248 ALA A O 1
#

Sequence (248 aa):
MTGANITDVAGITVGHQTLAERPTGCTVILAEAGAVAGVDVRGAAPGTIETDLLDPVNLVQQVHAVFLSGGSAFGLDVATGVRRYLYEKKIGFETRVARVPIVPGAIIFDLGVGERPDIWPTAECGYRAAAAAKAGPVEEGNVGAGAGATVGKSGGGAGPMKGGLGTTSISVPSGSSRLIVGAIVAVNAVGDVIDPATGAVVAGVRSKDGRGFADARKLLRTEPVPQTTVGQNTTIGVVATNARLTKA